Protein AF-A0A6S6TCZ1-F1 (afdb_monomer_lite)

Foldseek 3Di:
DDDDDDDDDDDDDDDDDDDDDDDDDDDDDDDDDDDDPPPPPPPPPFADDPAAKWWFPWKKKWFDDDPDIDIWIWPTKMKGWADQDRFKIWIKMWTDTPPDAIDIDIFMWGDDPNFTWTWDADPPDRDIDTDPQWGWDDDPQKIWIWHDDPGMIMITIIGGDPDPPPHDPRCVVVRVVNVVCSVPPYCCSNPNDPPPPPD

Sequence (199 aa):
MIYMKTSITFITLLLLSACTSTATMNQAHNNKHSSQLTHTSNQQSTTPNIAGTYNLVEGAYTYNNGSLALQSNIEASRLVIEKLDENNFGYYYVTKVEGLSTEGYFGGFTYKNGQFYQKVINYPTTSTTLRDNITLIKNDDFLKLTVKTINAKRIIRWKKSNDLQNLHASILPALKEERKAYIELFKEKIFPVQHLTMR

Secondary structure (DSSP, 8-state):
---------------------------------------------PPP---EEEEEEEEEEEEEETTEEEEEEEEEEEEEEEE-SSSEEEEEEEEEETTSPPEEEEEEEEEETTEEEEEEE-TTSS-EEEESSEEEEEETTEEEEEEE-SSEEEEEEEEE---SSS--GGGHHHHHHHHHHHIIIIIHHHS--------

Organism: NCBI:txid269237

Structure (mmCIF, N/CA/C/O backbone):
data_AF-A0A6S6TCZ1-F1
#
_entry.id   AF-A0A6S6TCZ1-F1
#
loop_
_atom_site.group_PDB
_atom_site.id
_atom_site.type_symbol
_atom_site.label_atom_id
_atom_site.label_alt_id
_atom_site.label_comp_id
_atom_site.label_asym_id
_atom_site.label_entity_id
_atom_site.label_seq_id
_atom_site.pdbx_PDB_ins_code
_atom_site.Cartn_x
_atom_site.Cartn_y
_atom_site.Cartn_z
_atom_site.occupancy
_atom_site.B_iso_or_equiv
_atom_site.auth_seq_id
_atom_site.auth_comp_id
_atom_site.auth_asym_id
_atom_site.auth_atom_id
_atom_site.pdbx_PDB_model_num
ATOM 1 N N . MET A 1 1 ? 12.537 38.676 -8.794 1.00 43.38 1 MET A N 1
ATOM 2 C CA . MET A 1 1 ? 11.237 38.708 -8.094 1.00 43.38 1 MET A CA 1
ATOM 3 C C . MET A 1 1 ? 10.171 39.036 -9.127 1.00 43.38 1 MET A C 1
ATOM 5 O O . MET A 1 1 ? 10.081 40.182 -9.536 1.00 43.38 1 MET A O 1
ATOM 9 N N . ILE A 1 2 ? 9.462 38.027 -9.637 1.00 34.88 2 ILE A N 1
ATOM 10 C CA . ILE A 1 2 ? 8.374 38.210 -10.606 1.00 34.88 2 ILE A CA 1
ATOM 11 C C . ILE A 1 2 ? 7.203 37.362 -10.118 1.00 34.88 2 ILE A C 1
ATOM 13 O O . ILE A 1 2 ? 7.278 36.138 -10.057 1.00 34.88 2 ILE A O 1
ATOM 17 N N . TYR A 1 3 ? 6.160 38.066 -9.698 1.00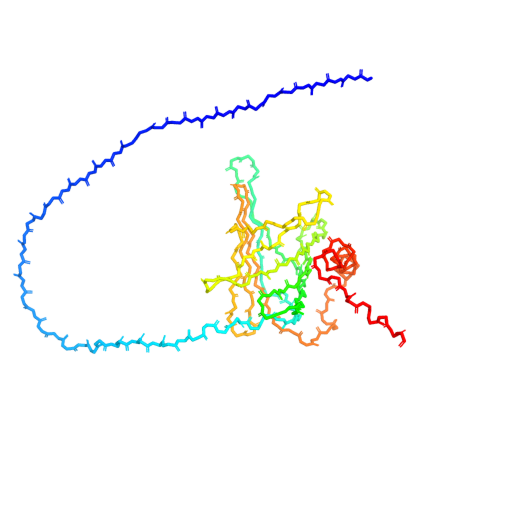 33.41 3 TYR A N 1
ATOM 18 C CA . TYR A 1 3 ? 4.820 37.556 -9.453 1.00 33.41 3 TYR A CA 1
ATOM 19 C C . TYR A 1 3 ? 4.186 37.221 -10.809 1.00 33.41 3 TYR A C 1
ATOM 21 O O . TYR A 1 3 ? 4.145 38.092 -11.674 1.00 33.41 3 TYR A O 1
ATOM 29 N N . MET A 1 4 ? 3.611 36.029 -10.979 1.00 30.88 4 MET A N 1
ATOM 30 C CA . MET A 1 4 ? 2.548 35.833 -11.970 1.00 30.88 4 MET A CA 1
ATOM 31 C C . MET A 1 4 ? 1.354 35.137 -11.324 1.00 30.88 4 MET A C 1
ATOM 33 O O . MET A 1 4 ? 1.415 33.994 -10.879 1.00 30.88 4 MET A O 1
ATOM 37 N N . LYS A 1 5 ? 0.281 35.923 -11.240 1.00 33.41 5 LYS A N 1
ATOM 38 C CA . LYS A 1 5 ? -1.088 35.553 -10.898 1.00 33.41 5 LYS A CA 1
ATOM 39 C C . LYS A 1 5 ? -1.768 34.896 -12.107 1.00 33.41 5 LYS A C 1
ATOM 41 O O . LYS A 1 5 ? -1.506 35.295 -13.238 1.00 33.41 5 LYS A O 1
ATOM 46 N N . THR A 1 6 ? -2.762 34.056 -11.791 1.00 39.34 6 THR A N 1
ATOM 47 C CA . THR A 1 6 ? -3.974 33.713 -12.579 1.00 39.34 6 THR A CA 1
ATOM 48 C C . THR A 1 6 ? -3.760 32.897 -13.867 1.00 39.34 6 THR A C 1
ATOM 50 O O . THR A 1 6 ? -2.896 33.187 -14.674 1.00 39.34 6 THR A O 1
ATOM 53 N N . SER A 1 7 ? -4.534 31.840 -14.134 1.00 35.47 7 SER A N 1
ATOM 54 C CA . SER A 1 7 ? -5.995 31.912 -14.252 1.00 35.47 7 SER A CA 1
ATOM 55 C C . SER A 1 7 ? -6.702 30.590 -13.938 1.00 35.47 7 SER A C 1
ATOM 57 O O . SER A 1 7 ? -6.316 29.522 -14.406 1.00 35.47 7 SER A O 1
ATOM 59 N N . ILE A 1 8 ? -7.782 30.703 -13.166 1.00 43.47 8 ILE A N 1
ATOM 60 C CA . ILE A 1 8 ? -8.825 29.689 -13.001 1.00 43.47 8 ILE A CA 1
ATOM 61 C C . ILE A 1 8 ? -9.693 29.750 -14.257 1.00 43.47 8 ILE A C 1
ATOM 63 O O . ILE A 1 8 ? -10.201 30.822 -14.580 1.00 43.47 8 ILE A O 1
ATOM 67 N N . THR A 1 9 ? -9.899 28.620 -14.931 1.00 38.44 9 THR A N 1
ATOM 68 C CA . THR A 1 9 ? -10.937 28.515 -15.965 1.00 38.44 9 THR A CA 1
ATOM 69 C C . THR A 1 9 ? -11.975 27.502 -15.504 1.00 38.44 9 THR A C 1
ATOM 71 O O . THR A 1 9 ? -11.712 26.303 -15.448 1.00 38.44 9 THR A O 1
ATOM 74 N N . PHE A 1 10 ? -13.142 28.018 -15.121 1.00 34.16 10 PHE A N 1
ATOM 75 C CA . PHE A 1 10 ? -14.382 27.264 -14.978 1.00 34.16 10 PHE A CA 1
ATOM 76 C C . PHE A 1 10 ? -14.921 26.959 -16.378 1.00 34.16 10 PHE A C 1
ATOM 78 O O . PHE A 1 10 ? -15.067 27.875 -17.184 1.00 34.16 10 PHE A O 1
ATOM 85 N N . ILE A 1 11 ? -15.264 25.700 -16.652 1.00 42.75 11 ILE A N 1
ATOM 86 C CA . ILE A 1 11 ? -16.165 25.356 -17.755 1.00 42.75 11 ILE A CA 1
ATOM 87 C C . ILE A 1 11 ? -17.379 24.676 -17.141 1.00 42.75 11 ILE A C 1
ATOM 89 O O . ILE A 1 11 ? -17.320 23.541 -16.669 1.00 42.75 11 ILE A O 1
ATOM 93 N N . THR A 1 12 ? -18.477 25.416 -17.138 1.00 35.75 12 THR A N 1
ATOM 94 C CA . THR A 1 12 ? -19.820 24.925 -16.868 1.00 35.75 12 THR A CA 1
ATOM 95 C C . THR A 1 12 ? -20.555 24.810 -18.203 1.00 35.75 12 THR A C 1
ATOM 97 O O . THR A 1 12 ? -20.522 25.750 -18.993 1.00 35.75 12 THR A O 1
ATOM 100 N N . LEU A 1 13 ? -21.302 23.709 -18.361 1.00 33.09 13 LEU A N 1
ATOM 101 C CA . LEU A 1 13 ? -22.737 23.674 -18.703 1.00 33.09 13 LEU A CA 1
ATOM 102 C C . LEU A 1 13 ? -23.185 22.866 -19.956 1.00 33.09 13 LEU A C 1
ATOM 104 O O . LEU A 1 13 ? -22.839 23.216 -21.076 1.00 33.09 13 LEU A O 1
ATOM 108 N N . LEU A 1 14 ? -24.107 21.912 -19.680 1.00 31.78 14 LEU A N 1
ATOM 109 C CA . LEU A 1 14 ? -25.329 21.490 -20.423 1.00 31.78 14 LEU A CA 1
ATOM 110 C C . LEU A 1 14 ? -25.155 20.737 -21.783 1.00 31.78 14 LEU A C 1
ATOM 112 O O . LEU A 1 14 ? -24.270 21.066 -22.550 1.00 31.78 14 LEU A O 1
ATOM 116 N N . LEU A 1 15 ? -25.913 19.700 -22.197 1.00 34.41 15 LEU A N 1
ATOM 117 C CA . LEU A 1 15 ? -27.341 19.349 -22.060 1.00 34.41 15 LEU A CA 1
ATOM 118 C C . LEU A 1 15 ? -27.637 17.864 -22.410 1.00 34.41 15 LEU A C 1
ATOM 120 O O . LEU A 1 15 ? -27.043 17.304 -23.323 1.00 34.41 15 LEU A O 1
ATOM 124 N N . LEU A 1 16 ? -28.627 17.307 -21.697 1.00 35.84 16 LEU A N 1
ATOM 125 C CA . LEU A 1 16 ? -29.719 16.387 -22.086 1.00 35.84 16 LEU A CA 1
ATOM 126 C C . LEU A 1 16 ? -29.616 15.497 -23.350 1.00 35.84 16 LEU A C 1
ATOM 128 O O . LEU A 1 16 ? -29.588 15.967 -24.483 1.00 35.84 16 LEU A O 1
ATOM 132 N N . SER A 1 17 ? -29.853 14.195 -23.150 1.00 43.53 17 SER A N 1
ATOM 133 C CA . SER A 1 17 ? -30.648 13.371 -24.076 1.00 43.53 17 SER A CA 1
ATOM 134 C C . SER A 1 17 ? -31.414 12.307 -23.289 1.00 43.53 17 SER A C 1
ATOM 136 O O . SER A 1 17 ? -30.837 11.338 -22.800 1.00 43.53 17 SER A O 1
ATOM 138 N N . ALA A 1 18 ? -32.719 12.516 -23.139 1.00 33.31 18 ALA A N 1
ATOM 139 C CA . ALA A 1 18 ? -33.658 11.480 -22.742 1.00 33.31 18 ALA A CA 1
ATOM 140 C C . ALA A 1 18 ? -34.042 10.672 -23.989 1.00 33.31 18 ALA A C 1
ATOM 142 O O . ALA A 1 18 ? -34.452 11.259 -24.986 1.00 33.31 18 ALA A O 1
ATOM 143 N N . CYS A 1 19 ? -33.966 9.345 -23.910 1.00 33.59 19 CYS A N 1
ATOM 144 C CA . CYS A 1 19 ? -34.700 8.454 -24.803 1.00 33.59 19 CYS A CA 1
ATOM 145 C C . CYS A 1 19 ? -35.562 7.540 -23.939 1.00 33.59 19 CYS A C 1
ATOM 147 O O . CYS A 1 19 ? -35.082 6.591 -23.321 1.00 33.59 19 CYS A O 1
ATOM 149 N N . THR A 1 20 ? -36.848 7.863 -23.883 1.00 36.94 20 THR A N 1
ATOM 150 C CA . THR A 1 20 ? -37.906 6.922 -23.542 1.00 36.94 20 THR A CA 1
ATOM 151 C C . THR A 1 20 ? -38.264 6.117 -24.787 1.00 36.94 20 THR A C 1
ATOM 153 O O . THR A 1 20 ? -38.376 6.651 -25.889 1.00 36.94 20 THR A O 1
ATOM 156 N N . SER A 1 21 ? -38.488 4.819 -24.622 1.00 39.50 21 SER A N 1
ATOM 157 C CA . SER A 1 21 ? -39.314 4.035 -25.539 1.00 39.50 21 SER A CA 1
ATOM 158 C C . SER A 1 21 ? -40.032 2.966 -24.730 1.00 39.50 21 SER A C 1
ATOM 160 O O . SER A 1 21 ? -39.415 2.135 -24.066 1.00 39.50 21 SER A O 1
ATOM 162 N N . THR A 1 22 ? -41.354 3.080 -24.726 1.00 33.62 22 THR A N 1
ATOM 163 C CA . THR A 1 22 ? -42.318 2.203 -24.071 1.00 33.62 22 THR A CA 1
ATOM 164 C C . THR A 1 22 ? -42.542 0.913 -24.861 1.00 33.62 22 THR A C 1
ATOM 166 O O . THR A 1 22 ? -42.374 0.852 -26.074 1.00 33.62 22 THR A O 1
ATOM 169 N N . ALA A 1 23 ? -42.930 -0.104 -24.095 1.00 33.56 23 ALA A N 1
ATOM 170 C CA . ALA A 1 23 ? -43.155 -1.513 -24.397 1.00 33.56 23 ALA A CA 1
ATOM 171 C C . ALA A 1 23 ? -44.026 -1.868 -25.618 1.00 33.56 23 ALA A C 1
ATOM 173 O O . ALA A 1 23 ? -44.966 -1.156 -25.956 1.00 33.56 23 ALA A O 1
ATOM 174 N N . THR A 1 24 ? -43.868 -3.106 -26.110 1.00 31.00 24 THR A N 1
ATOM 175 C CA . THR A 1 24 ? -45.013 -4.018 -26.308 1.00 31.00 24 THR A CA 1
ATOM 176 C C . THR A 1 24 ? -44.604 -5.479 -26.051 1.00 31.00 24 THR A C 1
ATOM 178 O O . THR A 1 24 ? -43.477 -5.884 -26.319 1.00 31.00 24 THR A O 1
ATOM 181 N N . MET A 1 25 ? -45.537 -6.218 -25.444 1.00 31.16 25 MET A N 1
ATOM 182 C CA . MET A 1 25 ? -45.457 -7.562 -24.865 1.00 31.16 25 MET A CA 1
ATOM 183 C C . MET A 1 25 ? -45.282 -8.696 -25.887 1.00 31.16 25 MET A C 1
ATOM 185 O O . MET A 1 25 ? -45.824 -8.632 -26.983 1.00 31.16 25 MET A O 1
ATOM 189 N N . ASN A 1 26 ? -44.691 -9.807 -25.435 1.00 33.44 26 ASN A N 1
ATOM 190 C CA . ASN A 1 26 ? -45.246 -11.140 -25.680 1.00 33.44 26 ASN A CA 1
ATOM 191 C C . ASN A 1 26 ? -44.940 -12.059 -24.487 1.00 33.44 26 ASN A C 1
ATOM 193 O O . ASN A 1 26 ? -43.787 -12.253 -24.106 1.00 33.44 26 ASN A O 1
ATOM 197 N N . GLN A 1 27 ? -46.005 -12.587 -23.882 1.00 30.80 27 GLN A N 1
ATOM 198 C CA . GLN A 1 27 ? -45.966 -13.654 -22.888 1.00 30.80 27 GLN A CA 1
ATOM 199 C C . GLN A 1 27 ? -45.747 -14.998 -23.590 1.00 30.80 27 GLN A C 1
ATOM 201 O O . GLN A 1 27 ? -46.452 -15.319 -24.542 1.00 30.80 27 GLN A O 1
ATOM 206 N N . ALA A 1 28 ? -44.856 -15.824 -23.049 1.00 31.61 28 ALA A N 1
ATOM 207 C CA . ALA A 1 28 ? -44.982 -17.273 -23.129 1.00 31.61 28 ALA A CA 1
ATOM 208 C C . ALA A 1 28 ? -44.497 -17.878 -21.808 1.00 31.61 28 ALA A C 1
ATOM 210 O O . ALA A 1 28 ? -43.369 -17.679 -21.363 1.00 31.61 28 ALA A O 1
ATOM 211 N N . HIS A 1 29 ? -45.434 -18.561 -21.170 1.00 28.91 29 HIS A N 1
ATOM 212 C CA . HIS A 1 29 ? -45.366 -19.230 -19.884 1.00 28.91 29 HIS A CA 1
ATOM 213 C C . HIS A 1 29 ? -44.406 -20.431 -19.951 1.00 28.91 29 HIS A C 1
ATOM 215 O O . HIS A 1 29 ? -44.558 -21.274 -20.831 1.00 28.91 29 HIS A O 1
ATOM 221 N N . ASN A 1 30 ? -43.473 -20.567 -19.003 1.00 30.38 30 ASN A N 1
ATOM 222 C CA . ASN A 1 30 ? -43.049 -21.893 -18.548 1.00 30.38 30 ASN A CA 1
ATOM 223 C C . ASN A 1 30 ? -42.428 -21.849 -17.148 1.00 30.38 30 ASN A C 1
ATOM 225 O O . ASN A 1 30 ? -41.379 -21.253 -16.910 1.00 30.38 30 ASN A O 1
ATOM 229 N N . ASN A 1 31 ? -43.121 -22.514 -16.226 1.00 34.28 31 ASN A N 1
ATOM 230 C CA . ASN A 1 31 ? -42.729 -22.742 -14.846 1.00 34.28 31 ASN A CA 1
ATOM 231 C C . ASN A 1 31 ? -41.431 -23.554 -14.775 1.00 34.28 31 ASN A C 1
ATOM 233 O O . ASN A 1 31 ? -41.395 -24.704 -15.210 1.00 34.28 31 ASN A O 1
ATOM 237 N N . LYS A 1 32 ? -40.415 -23.017 -14.096 1.00 30.47 32 LYS A N 1
ATOM 238 C CA . LYS A 1 32 ? -39.488 -23.837 -13.314 1.00 30.47 32 LYS A CA 1
ATOM 239 C C . LYS A 1 32 ? -39.120 -23.115 -12.027 1.00 30.47 32 LYS A C 1
ATOM 241 O O . LYS A 1 32 ? -38.453 -22.087 -12.013 1.00 30.47 32 LYS A O 1
ATOM 246 N N . HIS A 1 33 ? -39.623 -23.704 -10.954 1.00 34.75 33 HIS A N 1
ATOM 247 C CA . HIS A 1 33 ? -39.276 -23.487 -9.565 1.00 34.75 33 HIS A CA 1
ATOM 248 C C . HIS A 1 33 ? -37.748 -23.380 -9.409 1.00 34.75 33 HIS A C 1
ATOM 250 O O . HIS A 1 33 ? -37.029 -24.341 -9.669 1.00 34.75 33 HIS A O 1
ATOM 256 N N . SER A 1 34 ? -37.249 -22.220 -8.987 1.00 32.25 34 SER A N 1
ATOM 257 C CA . SER A 1 34 ? -35.916 -22.098 -8.399 1.00 32.25 34 SER A CA 1
ATOM 258 C C . SER A 1 34 ? -35.999 -21.060 -7.292 1.00 32.25 34 SER A C 1
ATOM 260 O O . SER A 1 34 ? -36.351 -19.906 -7.520 1.00 32.25 34 SER A O 1
ATOM 262 N N . SER A 1 35 ? -35.774 -21.541 -6.079 1.00 35.94 35 SER A N 1
ATOM 263 C CA . SER A 1 35 ? -35.813 -20.843 -4.800 1.00 35.94 35 SER A CA 1
ATOM 264 C C . SER A 1 35 ? -35.288 -19.405 -4.859 1.00 35.94 35 SER A C 1
ATOM 266 O O . SER A 1 35 ? -34.103 -19.177 -5.110 1.00 35.94 35 SER A O 1
ATOM 268 N N . GLN A 1 36 ? -36.162 -18.449 -4.529 1.00 32.97 36 GLN A N 1
ATOM 269 C CA . GLN A 1 36 ? -35.759 -17.163 -3.970 1.00 32.97 36 GLN A CA 1
ATOM 270 C C . GLN A 1 36 ? -34.967 -17.436 -2.688 1.00 32.97 36 GLN A C 1
ATOM 272 O O . GLN A 1 36 ? -35.536 -17.730 -1.641 1.00 32.97 36 GLN A O 1
ATOM 277 N N . LEU A 1 37 ? -33.644 -17.332 -2.768 1.00 33.78 37 LEU A N 1
ATOM 278 C CA . LEU A 1 37 ? -32.821 -17.079 -1.595 1.00 33.78 37 LEU A CA 1
ATOM 279 C C . LEU A 1 37 ? -32.945 -15.590 -1.279 1.00 33.78 37 LEU A C 1
ATOM 281 O O . LEU A 1 37 ? -32.153 -14.764 -1.730 1.00 33.78 37 LEU A O 1
ATOM 285 N N . THR A 1 38 ? -33.966 -15.234 -0.504 1.00 30.97 38 THR A N 1
ATOM 286 C CA . THR A 1 38 ? -33.944 -14.005 0.288 1.00 30.97 38 THR A CA 1
ATOM 287 C C . THR A 1 38 ? -32.837 -14.141 1.328 1.00 30.97 38 THR A C 1
ATOM 289 O O . THR A 1 38 ? -33.068 -14.575 2.452 1.00 30.97 38 THR A O 1
ATOM 292 N N . HIS A 1 39 ? -31.610 -13.771 0.959 1.00 33.00 39 HIS A N 1
ATOM 293 C CA . HIS A 1 39 ? -30.578 -13.439 1.935 1.00 33.00 39 HIS A CA 1
ATOM 294 C C . HIS A 1 39 ? -30.876 -12.046 2.500 1.00 33.00 39 HIS A C 1
ATOM 296 O O . HIS A 1 39 ? -30.202 -11.066 2.198 1.00 33.00 39 HIS A O 1
ATOM 302 N N . THR A 1 40 ? -31.882 -11.955 3.368 1.00 36.78 40 THR A N 1
ATOM 303 C CA . THR A 1 40 ? -31.899 -10.937 4.422 1.00 36.78 40 THR A CA 1
ATOM 304 C C . THR A 1 40 ? -30.830 -11.315 5.437 1.00 36.78 40 THR A C 1
ATOM 306 O O . THR A 1 40 ? -31.103 -11.882 6.491 1.00 36.78 40 THR A O 1
ATOM 309 N N . SER A 1 41 ? -29.577 -11.054 5.079 1.00 35.75 41 SER A N 1
ATOM 310 C CA . SER A 1 41 ? -28.491 -11.023 6.042 1.00 35.75 41 SER A CA 1
ATOM 311 C C . SER A 1 41 ? -28.479 -9.624 6.642 1.00 35.75 41 SER A C 1
ATOM 313 O O . SER A 1 41 ? -28.000 -8.678 6.019 1.00 35.75 41 SER A O 1
ATOM 315 N N . ASN A 1 42 ? -29.017 -9.489 7.855 1.00 40.84 42 ASN A N 1
ATOM 316 C CA . ASN A 1 42 ? -28.637 -8.413 8.768 1.00 40.84 42 ASN A CA 1
ATOM 317 C C . ASN A 1 42 ? -27.162 -8.624 9.145 1.00 40.84 42 ASN A C 1
ATOM 319 O O . ASN A 1 42 ? -26.831 -9.040 10.252 1.00 40.84 42 ASN A O 1
ATOM 323 N N . GLN A 1 43 ? -26.258 -8.403 8.193 1.00 38.94 43 GLN A N 1
ATOM 324 C CA . GLN A 1 43 ? -24.839 -8.340 8.472 1.00 38.94 43 GLN A CA 1
ATOM 325 C C . GLN A 1 43 ? -24.548 -6.919 8.916 1.00 38.94 43 GLN A C 1
ATOM 327 O O . GLN A 1 43 ? -24.416 -5.998 8.113 1.00 38.94 43 GLN A O 1
ATOM 332 N N . GLN A 1 44 ? -24.439 -6.757 10.229 1.00 42.88 44 GLN A N 1
ATOM 333 C CA . GLN A 1 44 ? -23.611 -5.717 10.809 1.00 42.88 44 GLN A CA 1
ATOM 334 C C . GLN A 1 44 ? -22.233 -5.864 10.151 1.00 42.88 44 GLN A C 1
ATOM 336 O O . GLN A 1 44 ? -21.484 -6.785 10.471 1.00 42.88 44 GLN A O 1
ATOM 341 N N . SER A 1 45 ? -21.982 -5.065 9.108 1.00 54.19 45 SER A N 1
ATOM 342 C CA . SER A 1 45 ? -20.800 -5.169 8.253 1.00 54.19 45 SER A CA 1
ATOM 343 C C . SER A 1 45 ? -19.582 -4.806 9.090 1.00 54.19 45 SER A C 1
ATOM 345 O O . SER A 1 45 ? -19.185 -3.643 9.144 1.00 54.19 45 SER A O 1
ATOM 347 N N . THR A 1 46 ? -18.995 -5.796 9.752 1.00 84.31 46 THR A N 1
ATOM 348 C CA . THR A 1 46 ? -17.742 -5.626 10.474 1.00 84.31 46 THR A CA 1
ATOM 349 C C . THR A 1 46 ? -16.642 -5.305 9.471 1.00 84.31 46 THR A C 1
ATOM 351 O O . THR A 1 46 ? -16.524 -5.932 8.416 1.00 84.31 46 THR A O 1
ATOM 354 N N . THR A 1 47 ? -15.851 -4.281 9.776 1.00 92.06 47 THR A N 1
ATOM 355 C CA . THR A 1 47 ? -14.731 -3.874 8.928 1.00 92.06 47 THR A CA 1
ATOM 356 C C . THR A 1 47 ? -13.754 -5.041 8.754 1.00 92.06 47 THR A C 1
ATOM 358 O O . THR A 1 47 ? -13.237 -5.551 9.756 1.00 92.06 47 THR A O 1
ATOM 361 N N . PRO A 1 48 ? -13.456 -5.476 7.512 1.00 93.12 48 PRO A N 1
ATOM 362 C CA . PRO A 1 48 ? -12.517 -6.563 7.278 1.00 93.12 48 PRO A CA 1
ATOM 363 C C . PRO A 1 48 ? -11.141 -6.234 7.860 1.00 93.12 48 PRO A C 1
ATOM 365 O O . PRO A 1 48 ? -10.559 -5.189 7.567 1.00 93.12 48 PRO A O 1
ATOM 368 N N . ASN A 1 49 ? -10.578 -7.137 8.664 1.00 94.06 49 ASN A N 1
ATOM 369 C CA . ASN A 1 49 ? -9.230 -6.939 9.184 1.00 94.06 49 ASN A CA 1
ATOM 370 C C . ASN A 1 49 ? -8.187 -7.171 8.078 1.00 94.06 49 ASN A C 1
ATOM 372 O O . ASN A 1 49 ? -7.945 -8.309 7.669 1.00 94.06 49 ASN A O 1
ATOM 376 N N . ILE A 1 50 ? -7.562 -6.087 7.624 1.00 96.12 50 ILE A N 1
ATOM 377 C CA . ILE A 1 50 ? -6.496 -6.088 6.612 1.00 96.12 50 ILE A CA 1
ATOM 378 C C . ILE A 1 50 ? -5.103 -5.846 7.207 1.00 96.12 50 ILE A C 1
ATOM 380 O O . ILE A 1 50 ? -4.128 -5.775 6.462 1.00 96.12 50 ILE A O 1
ATOM 384 N N . ALA A 1 51 ? -4.969 -5.740 8.531 1.00 96.62 51 ALA A N 1
ATOM 385 C CA . ALA A 1 51 ? -3.671 -5.515 9.156 1.00 96.62 51 ALA A CA 1
ATOM 386 C C . ALA A 1 51 ? -2.721 -6.708 8.957 1.00 96.62 51 ALA A C 1
ATOM 388 O O . ALA A 1 51 ? -3.126 -7.881 8.974 1.00 96.62 51 ALA A O 1
ATOM 389 N N . GLY A 1 52 ? -1.441 -6.396 8.788 1.00 95.50 52 GLY A N 1
ATOM 390 C CA . GLY A 1 52 ? -0.372 -7.365 8.605 1.00 95.50 52 GLY A CA 1
ATOM 391 C C . GLY A 1 52 ? 0.632 -6.934 7.550 1.00 95.50 52 GLY A C 1
ATOM 392 O O . GLY A 1 52 ? 0.596 -5.815 7.034 1.00 95.50 52 GLY A O 1
ATOM 393 N N . THR A 1 53 ? 1.515 -7.867 7.219 1.00 94.88 53 THR A N 1
ATOM 394 C CA . THR A 1 53 ? 2.554 -7.658 6.220 1.00 94.88 53 THR A CA 1
ATOM 395 C C . THR A 1 53 ? 2.327 -8.568 5.027 1.00 94.88 53 THR A C 1
ATOM 397 O O . THR A 1 53 ? 1.926 -9.718 5.189 1.00 94.88 53 THR A O 1
ATOM 400 N N . TYR A 1 54 ? 2.570 -8.057 3.824 1.00 95.31 54 TYR A N 1
ATOM 401 C CA . TYR A 1 54 ? 2.195 -8.716 2.584 1.00 95.31 54 TYR A CA 1
ATOM 402 C C . TYR A 1 54 ? 3.335 -8.694 1.561 1.00 95.31 54 TYR A C 1
ATOM 404 O O . TYR A 1 54 ? 3.910 -7.642 1.279 1.00 95.31 54 TYR A O 1
ATOM 412 N N . ASN A 1 55 ? 3.646 -9.864 0.998 1.00 93.88 55 ASN A N 1
ATOM 413 C CA . ASN A 1 55 ? 4.640 -10.055 -0.062 1.00 93.88 55 ASN A CA 1
ATOM 414 C C . ASN A 1 55 ? 3.986 -10.067 -1.437 1.00 93.88 55 ASN A C 1
ATOM 416 O O . ASN A 1 55 ? 2.868 -10.563 -1.583 1.00 93.88 55 ASN A O 1
ATOM 420 N N . LEU A 1 56 ? 4.692 -9.532 -2.433 1.00 94.94 56 LEU A N 1
ATOM 421 C CA . LEU A 1 56 ? 4.242 -9.537 -3.819 1.00 94.94 56 LEU A CA 1
ATOM 422 C C . LEU A 1 56 ? 3.951 -10.968 -4.287 1.00 94.94 56 LEU A C 1
ATOM 424 O O . LEU A 1 56 ? 4.740 -11.878 -4.052 1.00 94.94 56 LEU A O 1
ATOM 428 N N . VAL A 1 57 ? 2.812 -11.139 -4.952 1.00 95.19 57 VAL A N 1
ATOM 429 C CA . VAL A 1 57 ? 2.483 -12.337 -5.737 1.00 95.19 57 VAL A CA 1
ATOM 430 C C . VAL A 1 57 ? 2.676 -12.017 -7.210 1.00 95.19 57 VAL A C 1
ATOM 432 O O . VAL A 1 57 ? 3.375 -12.728 -7.918 1.00 95.19 57 VAL A O 1
ATOM 435 N N . GLU A 1 58 ? 2.066 -10.921 -7.654 1.00 95.62 58 GLU A N 1
ATOM 436 C CA . GLU A 1 58 ? 2.173 -10.405 -9.014 1.00 95.62 58 GLU A CA 1
ATOM 437 C C . GLU A 1 58 ? 1.799 -8.923 -9.030 1.00 95.62 58 GLU A C 1
ATOM 439 O O . GLU A 1 58 ? 1.062 -8.431 -8.165 1.00 95.62 58 GLU A O 1
ATOM 444 N N . GLY A 1 59 ? 2.263 -8.203 -10.040 1.00 95.44 59 GLY A N 1
ATOM 445 C CA . GLY A 1 59 ? 1.834 -6.836 -10.251 1.00 95.44 59 GLY A CA 1
ATOM 446 C C . GLY A 1 59 ? 2.346 -6.264 -11.556 1.00 95.44 59 GLY A C 1
ATOM 447 O O . GLY A 1 59 ? 3.382 -6.678 -12.073 1.00 95.44 59 GLY A O 1
ATOM 448 N N . ALA A 1 60 ? 1.606 -5.293 -12.071 1.00 94.38 60 ALA A N 1
ATOM 449 C CA . ALA A 1 60 ? 1.944 -4.591 -13.292 1.00 94.38 60 ALA A CA 1
ATOM 450 C C . ALA A 1 60 ? 1.633 -3.102 -13.157 1.00 94.38 60 ALA A C 1
ATOM 452 O O . ALA A 1 60 ? 0.662 -2.691 -12.504 1.00 94.38 60 ALA A O 1
ATOM 453 N N . TYR A 1 61 ? 2.465 -2.304 -13.813 1.00 91.62 61 TYR A N 1
ATOM 454 C CA . TYR A 1 61 ? 2.283 -0.878 -13.989 1.00 91.62 61 TYR A CA 1
ATOM 455 C C . TYR A 1 61 ? 2.108 -0.584 -15.475 1.00 91.62 61 TYR A C 1
ATOM 457 O O . TYR A 1 61 ? 3.005 -0.837 -16.276 1.00 91.62 61 TYR A O 1
ATOM 465 N N . THR A 1 62 ? 0.938 -0.070 -15.833 1.00 90.50 62 THR A N 1
ATOM 466 C CA . THR A 1 62 ? 0.619 0.394 -17.180 1.00 90.50 62 THR A CA 1
ATOM 467 C C . THR A 1 62 ? 0.639 1.915 -17.189 1.00 90.50 62 THR A C 1
ATOM 469 O O . THR A 1 62 ? -0.011 2.530 -16.340 1.00 90.50 62 THR A O 1
ATOM 472 N N . TYR A 1 63 ? 1.342 2.524 -18.139 1.00 85.38 63 TYR A N 1
ATOM 473 C CA . TYR A 1 63 ? 1.416 3.975 -18.303 1.00 85.38 63 TYR A CA 1
ATOM 474 C C . TYR A 1 63 ? 1.403 4.371 -19.780 1.00 85.38 63 TYR A C 1
ATOM 476 O O . TYR A 1 63 ? 1.858 3.621 -20.643 1.00 85.38 63 TYR A O 1
ATOM 484 N N . ASN A 1 64 ? 0.882 5.561 -20.065 1.00 86.12 64 ASN A N 1
ATOM 485 C CA . ASN A 1 64 ? 0.853 6.103 -21.418 1.00 86.12 64 ASN A CA 1
ATOM 486 C C . ASN A 1 64 ? 2.146 6.872 -21.719 1.00 86.12 64 ASN A C 1
ATOM 488 O O . ASN A 1 64 ? 2.529 7.770 -20.968 1.00 86.12 64 ASN A O 1
ATOM 492 N N . ASN A 1 65 ? 2.784 6.553 -22.843 1.00 81.31 65 ASN A N 1
ATOM 493 C CA . ASN A 1 65 ? 3.855 7.338 -23.448 1.00 81.31 65 ASN A CA 1
ATOM 494 C C . ASN A 1 65 ? 3.370 7.844 -24.815 1.00 81.31 65 ASN A C 1
ATOM 496 O O . ASN A 1 65 ? 3.351 7.102 -25.800 1.00 81.31 65 ASN A O 1
ATOM 500 N N . GLY A 1 66 ? 2.882 9.086 -24.855 1.00 83.62 66 GLY A N 1
ATOM 501 C CA . GLY A 1 66 ? 2.133 9.597 -26.004 1.00 83.62 66 GLY A CA 1
ATOM 502 C C . GLY A 1 66 ? 0.848 8.792 -26.221 1.00 83.62 66 GLY A C 1
ATOM 503 O O . GLY A 1 66 ? 0.029 8.672 -25.312 1.00 83.62 66 GLY A O 1
ATOM 504 N N . SER A 1 67 ? 0.679 8.222 -27.416 1.00 80.69 67 SER A N 1
ATOM 505 C CA . SER A 1 67 ? -0.475 7.376 -27.768 1.00 80.69 67 SER A CA 1
ATOM 506 C C . SER A 1 67 ? -0.290 5.888 -27.437 1.00 80.69 67 SER A C 1
ATOM 508 O O . SER A 1 67 ? -1.213 5.106 -27.657 1.00 80.69 67 SER A O 1
ATOM 510 N N . LEU A 1 68 ? 0.881 5.474 -26.941 1.00 82.44 68 LEU A N 1
ATOM 511 C CA . LEU A 1 68 ? 1.190 4.069 -26.665 1.00 82.44 68 LEU A CA 1
ATOM 512 C C . LEU A 1 68 ? 1.013 3.754 -25.178 1.00 82.44 68 LEU A C 1
ATOM 514 O O . LEU A 1 68 ? 1.583 4.428 -24.321 1.00 82.44 68 LEU A O 1
ATOM 518 N N . ALA A 1 69 ? 0.262 2.694 -24.878 1.00 85.00 69 ALA A N 1
ATOM 519 C CA . ALA A 1 69 ? 0.185 2.125 -23.538 1.00 85.00 69 ALA A CA 1
ATOM 520 C C . ALA A 1 69 ? 1.334 1.125 -23.347 1.00 85.00 69 ALA A C 1
ATOM 522 O O . ALA A 1 69 ? 1.385 0.092 -24.014 1.00 85.00 69 ALA A O 1
ATOM 523 N N . LEU A 1 70 ? 2.251 1.434 -22.434 1.00 88.31 70 LEU A N 1
ATOM 524 C CA . LEU A 1 70 ? 3.355 0.563 -22.046 1.00 88.31 70 LEU A CA 1
ATOM 525 C C . LEU A 1 70 ? 3.013 -0.148 -20.740 1.00 88.31 70 LEU A C 1
ATOM 527 O O . LEU A 1 70 ? 2.353 0.425 -19.874 1.00 88.31 70 LEU A O 1
ATOM 531 N N . GLN A 1 71 ? 3.470 -1.390 -20.591 1.00 90.56 71 GLN A N 1
ATOM 532 C CA . GLN A 1 71 ? 3.293 -2.176 -19.375 1.00 90.56 71 GLN A CA 1
ATOM 533 C C . GLN A 1 71 ? 4.634 -2.731 -18.905 1.00 90.56 71 GLN A C 1
ATOM 535 O O . GLN A 1 71 ? 5.382 -3.309 -19.688 1.00 90.56 71 GL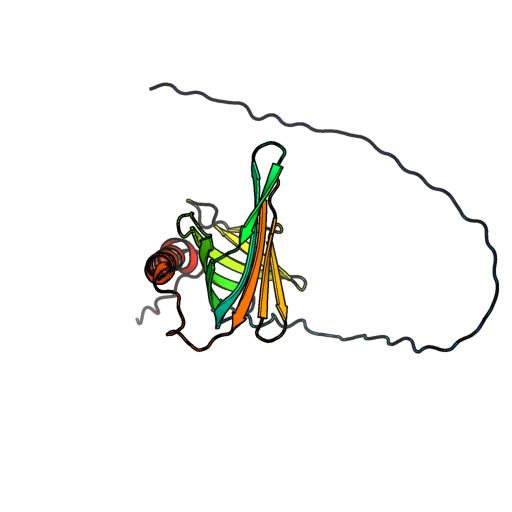N A O 1
ATOM 540 N N . SER A 1 72 ? 4.894 -2.604 -17.607 1.00 91.88 72 SER A N 1
ATOM 541 C CA . SER A 1 72 ? 6.065 -3.174 -16.947 1.00 91.88 72 SER A CA 1
ATOM 542 C C . SER A 1 72 ? 5.635 -3.999 -15.739 1.00 91.88 72 SER A C 1
ATOM 544 O O . SER A 1 72 ? 4.710 -3.620 -15.011 1.00 91.88 72 SER A O 1
ATOM 546 N N . ASN A 1 73 ? 6.300 -5.132 -15.525 1.00 94.81 73 ASN A N 1
ATOM 547 C CA . ASN A 1 73 ? 6.048 -5.984 -14.369 1.00 94.81 73 ASN A CA 1
ATOM 548 C C . ASN A 1 73 ? 6.731 -5.413 -13.124 1.00 94.81 73 ASN A C 1
ATOM 550 O O . ASN A 1 73 ? 7.793 -4.794 -13.194 1.00 94.81 73 ASN A O 1
ATOM 554 N N . ILE A 1 74 ? 6.105 -5.625 -11.972 1.00 94.38 74 ILE A N 1
ATOM 555 C CA . ILE A 1 74 ? 6.698 -5.296 -10.678 1.00 94.38 74 ILE A CA 1
ATOM 556 C C . ILE A 1 74 ? 7.555 -6.492 -10.260 1.00 94.38 74 ILE A C 1
ATOM 558 O O . ILE A 1 74 ? 7.039 -7.595 -10.115 1.00 94.38 74 ILE A O 1
ATOM 562 N N . GLU A 1 75 ? 8.851 -6.269 -10.065 1.00 94.06 75 GLU A N 1
ATOM 563 C CA . GLU A 1 75 ? 9.819 -7.298 -9.667 1.00 94.06 75 GLU A CA 1
ATOM 564 C C . GLU A 1 75 ? 9.720 -7.607 -8.173 1.00 94.06 75 GLU A C 1
ATOM 566 O O . GLU A 1 75 ? 9.794 -8.755 -7.744 1.00 94.06 75 GLU A O 1
ATOM 571 N N . ALA A 1 76 ? 9.554 -6.560 -7.363 1.00 93.94 76 ALA A N 1
ATOM 572 C CA . ALA A 1 76 ? 9.477 -6.687 -5.919 1.00 93.94 76 ALA A CA 1
ATOM 573 C C . ALA A 1 76 ? 8.544 -5.635 -5.325 1.00 93.94 76 ALA A C 1
ATOM 575 O O . ALA A 1 76 ? 8.527 -4.470 -5.722 1.00 93.94 76 ALA A O 1
ATOM 576 N N . SER A 1 77 ? 7.763 -6.044 -4.332 1.00 95.19 77 SER A N 1
ATOM 577 C CA . SER A 1 77 ? 6.940 -5.137 -3.546 1.00 95.19 77 SER A CA 1
ATOM 578 C C . SER A 1 77 ? 6.653 -5.735 -2.177 1.00 95.19 77 SER A C 1
ATOM 580 O O . SER A 1 77 ? 6.480 -6.947 -2.028 1.00 95.19 77 SER A O 1
ATOM 582 N N . ARG A 1 78 ? 6.575 -4.862 -1.177 1.00 94.94 78 ARG A N 1
ATOM 583 C CA . ARG A 1 78 ? 6.195 -5.206 0.191 1.00 94.94 78 ARG A CA 1
ATOM 584 C C . ARG A 1 78 ? 5.225 -4.156 0.691 1.00 94.94 78 ARG A C 1
ATOM 586 O O . ARG A 1 78 ? 5.525 -2.970 0.593 1.00 94.94 78 ARG A O 1
ATOM 593 N N . LEU A 1 79 ? 4.099 -4.609 1.227 1.00 96.38 79 LEU A N 1
ATOM 594 C CA . LEU A 1 79 ? 3.068 -3.774 1.832 1.00 96.38 79 LEU A CA 1
ATOM 595 C C . LEU A 1 79 ? 2.963 -4.103 3.318 1.00 96.38 79 LEU A C 1
ATOM 597 O O . LEU A 1 79 ? 2.897 -5.272 3.698 1.00 96.38 79 LEU A O 1
ATOM 601 N N . VAL A 1 80 ? 2.925 -3.069 4.149 1.00 96.25 80 VAL A N 1
ATOM 602 C CA . VAL A 1 80 ? 2.647 -3.170 5.580 1.00 96.25 80 VAL A CA 1
ATOM 603 C C . VAL A 1 80 ? 1.387 -2.368 5.870 1.00 96.25 80 VAL A C 1
ATOM 605 O O . VAL A 1 80 ? 1.275 -1.219 5.443 1.00 96.25 80 VAL A O 1
ATOM 608 N N . ILE A 1 81 ? 0.448 -2.977 6.594 1.00 97.31 81 ILE A N 1
ATOM 609 C CA . ILE A 1 81 ? -0.784 -2.333 7.045 1.00 97.31 81 ILE A CA 1
ATOM 610 C C . ILE A 1 81 ? -0.903 -2.462 8.563 1.00 97.31 81 ILE A C 1
ATOM 612 O O . ILE A 1 81 ? -0.888 -3.565 9.111 1.00 97.31 81 ILE A O 1
ATOM 616 N N . GLU A 1 82 ? -1.086 -1.330 9.233 1.00 96.06 82 GLU A N 1
ATOM 617 C CA . GLU A 1 82 ? -1.324 -1.221 10.670 1.00 96.06 82 GLU A CA 1
ATOM 618 C C . GLU A 1 82 ? -2.796 -0.884 10.925 1.00 96.06 82 GLU A C 1
ATOM 620 O O . GLU A 1 82 ? -3.359 -0.012 10.264 1.00 96.06 82 GLU A O 1
ATOM 625 N N . LYS A 1 83 ? -3.433 -1.541 11.900 1.00 95.12 83 LYS A N 1
ATOM 626 C CA . LYS A 1 83 ? -4.757 -1.118 12.376 1.00 95.12 83 LYS A CA 1
ATOM 627 C C . LYS A 1 83 ? -4.586 0.108 13.276 1.00 95.12 83 LYS A C 1
ATOM 629 O O . LYS A 1 83 ? -3.772 0.064 14.194 1.00 95.12 83 LYS A O 1
ATOM 634 N N . LEU A 1 84 ? -5.329 1.179 13.002 1.00 93.19 84 LEU A N 1
ATOM 635 C CA . LEU A 1 84 ? -5.285 2.423 13.783 1.00 93.19 84 LEU A CA 1
ATOM 636 C C . LEU A 1 84 ? -6.495 2.529 14.712 1.00 93.19 84 LEU A C 1
ATOM 638 O O . LEU A 1 84 ? -6.341 2.841 15.886 1.00 93.19 84 LEU A O 1
ATOM 642 N N . ASP A 1 85 ? -7.681 2.201 14.201 1.00 92.12 85 ASP A N 1
ATOM 643 C CA . ASP A 1 85 ? -8.910 2.039 14.979 1.00 92.12 85 ASP A CA 1
ATOM 644 C C . ASP A 1 85 ? -9.830 0.994 14.312 1.00 92.12 85 ASP A C 1
ATOM 646 O O . ASP A 1 85 ? -9.368 0.163 13.526 1.00 92.12 85 ASP A O 1
ATOM 650 N N . GLU A 1 86 ? -11.121 0.969 14.650 1.00 92.50 86 GLU A N 1
ATOM 651 C CA . GLU A 1 86 ? -12.093 0.022 14.090 1.00 92.50 86 GLU A CA 1
ATOM 652 C C . GLU A 1 86 ? -12.210 0.091 12.558 1.00 92.50 86 GLU A C 1
ATOM 654 O O . GLU A 1 86 ? -12.319 -0.952 11.910 1.00 92.50 86 GLU A O 1
ATOM 659 N N . ASN A 1 87 ? -12.139 1.296 11.986 1.00 94.06 87 ASN A N 1
ATOM 660 C CA . ASN A 1 87 ? -12.426 1.563 10.575 1.00 94.06 87 ASN A CA 1
ATOM 661 C C . ASN A 1 87 ? -11.230 2.129 9.802 1.00 94.06 87 ASN A C 1
ATOM 663 O O . ASN A 1 87 ? -11.293 2.225 8.575 1.00 94.06 87 ASN A O 1
ATOM 667 N N . ASN A 1 88 ? -10.154 2.511 10.488 1.00 93.94 88 ASN A N 1
ATOM 668 C CA . ASN A 1 88 ? -8.984 3.141 9.898 1.00 93.94 88 ASN A CA 1
ATOM 669 C C . ASN A 1 88 ? -7.740 2.257 10.013 1.00 93.94 88 ASN A C 1
ATOM 671 O O . ASN A 1 88 ? -7.429 1.682 11.059 1.00 93.94 88 ASN A O 1
ATOM 675 N N . PHE A 1 89 ? -6.985 2.223 8.921 1.00 95.75 89 PHE A N 1
ATOM 676 C CA . PHE A 1 89 ? -5.723 1.512 8.798 1.00 95.75 89 PHE A CA 1
ATOM 677 C C . PHE A 1 89 ? -4.664 2.454 8.236 1.00 95.75 89 PHE A C 1
ATOM 679 O O . PHE A 1 89 ? -4.955 3.244 7.344 1.00 95.75 89 PHE A O 1
ATOM 686 N N . GLY A 1 90 ? -3.441 2.368 8.736 1.00 95.81 90 GLY A N 1
ATOM 687 C CA . GLY A 1 90 ? -2.277 3.025 8.154 1.00 95.81 90 GLY A CA 1
ATOM 688 C C . GLY A 1 90 ? -1.553 2.053 7.242 1.00 95.81 90 GLY A C 1
ATOM 689 O O 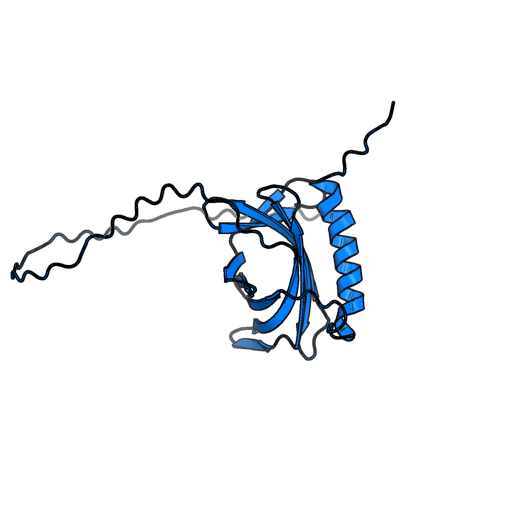. GLY A 1 90 ? -1.568 0.849 7.494 1.00 95.81 90 GLY A O 1
ATOM 690 N N . TYR A 1 91 ? -0.924 2.546 6.184 1.00 96.06 91 TYR A N 1
ATOM 691 C CA . TYR A 1 91 ? -0.111 1.703 5.325 1.00 96.06 91 TYR A CA 1
ATOM 692 C C . TYR A 1 91 ? 1.158 2.411 4.871 1.00 96.06 91 TYR A C 1
ATOM 694 O O . TYR A 1 91 ? 1.205 3.635 4.731 1.00 96.06 91 TYR A O 1
ATOM 702 N N . TYR A 1 92 ? 2.151 1.592 4.549 1.00 96.44 92 TYR A N 1
ATOM 703 C CA . TYR A 1 92 ? 3.275 1.967 3.708 1.00 96.44 92 TYR A CA 1
ATOM 704 C C . TYR A 1 92 ? 3.677 0.776 2.838 1.00 96.44 92 TYR A C 1
ATOM 706 O O . TYR A 1 92 ? 3.552 -0.385 3.242 1.00 96.44 92 TYR A O 1
ATOM 714 N N . TYR A 1 93 ? 4.109 1.047 1.614 1.00 95.75 93 TYR A N 1
ATOM 715 C CA . TYR A 1 93 ? 4.593 0.029 0.697 1.00 95.75 93 TYR A CA 1
ATOM 716 C C . TYR A 1 93 ? 5.615 0.595 -0.275 1.00 95.75 93 TYR A C 1
ATOM 718 O O . TYR A 1 93 ? 5.672 1.795 -0.524 1.00 95.75 93 TYR A O 1
ATOM 726 N N . VAL A 1 94 ? 6.394 -0.306 -0.858 1.00 96.12 94 VAL A N 1
ATOM 727 C CA . VAL A 1 94 ? 7.347 0.015 -1.920 1.00 96.12 94 VAL A CA 1
ATOM 728 C C . VAL A 1 94 ? 7.116 -0.872 -3.128 1.00 96.12 94 VAL A C 1
ATOM 730 O O . VAL A 1 94 ? 6.632 -2.001 -2.994 1.00 96.12 94 VAL A O 1
ATOM 733 N N . THR A 1 95 ? 7.467 -0.379 -4.307 1.00 94.56 95 THR A N 1
ATOM 734 C CA . THR A 1 95 ? 7.421 -1.124 -5.568 1.00 94.56 95 THR A CA 1
ATOM 735 C C . THR A 1 95 ? 8.700 -0.908 -6.352 1.00 94.56 95 THR A C 1
ATOM 737 O O . THR A 1 95 ? 9.109 0.227 -6.578 1.00 94.56 95 THR A O 1
ATOM 740 N N . LYS A 1 96 ? 9.298 -2.002 -6.810 1.00 93.88 96 LYS A N 1
ATOM 741 C CA . LYS A 1 96 ? 10.421 -2.020 -7.738 1.00 93.88 96 LYS A CA 1
ATOM 742 C C . LYS A 1 96 ? 9.936 -2.566 -9.074 1.00 93.88 96 LYS A C 1
ATOM 744 O O . LYS A 1 96 ? 9.387 -3.664 -9.132 1.00 93.88 96 LYS A O 1
ATOM 749 N N . VAL A 1 97 ? 10.130 -1.778 -10.120 1.00 91.44 97 VAL A N 1
ATOM 750 C CA . VAL A 1 97 ? 9.917 -2.168 -11.515 1.00 91.44 97 VAL A CA 1
ATOM 751 C C . VAL A 1 97 ? 11.289 -2.310 -12.169 1.00 91.44 97 VAL A C 1
ATOM 753 O O . VAL A 1 97 ? 12.212 -1.559 -11.833 1.00 91.44 97 VAL A O 1
ATOM 756 N N . GLU A 1 98 ? 11.414 -3.267 -13.084 1.00 85.00 98 GLU A N 1
ATOM 757 C CA . GLU A 1 98 ? 12.647 -3.507 -13.833 1.00 85.00 98 GLU A CA 1
ATOM 758 C C . GLU A 1 98 ? 13.136 -2.222 -14.511 1.00 85.00 98 GLU A C 1
ATOM 760 O O . GLU A 1 98 ? 12.360 -1.481 -15.115 1.00 85.00 98 GLU A O 1
ATOM 765 N N . GLY A 1 99 ? 14.425 -1.919 -14.355 1.00 82.88 99 GLY A N 1
ATOM 766 C CA . GLY A 1 99 ? 15.047 -0.727 -14.942 1.00 82.88 99 GLY A CA 1
ATOM 767 C C . GLY A 1 99 ? 14.653 0.621 -14.318 1.00 82.88 99 GLY A C 1
ATOM 768 O O . GLY A 1 99 ? 15.218 1.639 -14.709 1.00 82.88 99 GLY A O 1
ATOM 769 N N . LEU A 1 100 ? 13.746 0.662 -13.333 1.00 85.31 100 LEU A N 1
ATOM 770 C CA . LEU A 1 100 ? 13.308 1.899 -12.667 1.00 85.31 100 LEU A CA 1
ATOM 771 C C . LEU A 1 100 ? 13.779 1.976 -11.211 1.00 85.31 100 LEU A C 1
ATOM 773 O O . LEU A 1 100 ? 14.118 0.968 -10.592 1.00 85.31 100 LEU A O 1
ATOM 777 N N . SER A 1 101 ? 13.797 3.173 -10.625 1.00 88.50 101 SER A N 1
ATOM 778 C CA . SER A 1 101 ? 14.031 3.344 -9.185 1.00 88.50 101 SER A CA 1
ATOM 779 C C . SER A 1 101 ? 12.913 2.703 -8.357 1.00 88.50 101 SER A C 1
ATOM 781 O O . SER A 1 101 ? 11.764 2.653 -8.792 1.00 88.50 101 SER A O 1
ATOM 783 N N . THR A 1 102 ? 13.231 2.243 -7.145 1.00 93.50 102 THR A N 1
ATOM 784 C CA . THR A 1 102 ? 12.202 1.808 -6.191 1.00 93.50 102 THR A CA 1
ATOM 785 C C . THR A 1 102 ? 11.347 3.006 -5.788 1.00 93.50 102 THR A C 1
ATOM 787 O O . THR A 1 102 ? 11.874 4.022 -5.346 1.00 93.50 102 THR A O 1
ATOM 790 N N . GLU A 1 103 ? 10.033 2.878 -5.927 1.00 92.75 103 GLU A N 1
ATOM 791 C CA . GLU A 1 103 ? 9.070 3.902 -5.530 1.00 92.75 103 GLU A CA 1
ATOM 792 C C . GLU A 1 103 ? 8.434 3.544 -4.190 1.00 92.75 103 GLU A C 1
ATOM 794 O O . GLU A 1 103 ? 8.113 2.378 -3.937 1.00 92.75 103 GLU A O 1
ATOM 799 N N . GLY A 1 104 ? 8.230 4.559 -3.358 1.00 94.19 104 GLY A N 1
ATOM 800 C CA . GLY A 1 104 ? 7.646 4.446 -2.035 1.00 94.19 104 GLY A CA 1
ATOM 801 C C . GLY A 1 104 ? 6.297 5.149 -1.915 1.00 94.19 104 GLY A C 1
ATOM 802 O O . GLY A 1 104 ? 6.018 6.128 -2.610 1.00 94.19 104 GLY A O 1
ATOM 803 N N . TYR A 1 105 ? 5.428 4.593 -1.074 1.00 93.06 105 TYR A N 1
ATOM 804 C CA . TYR A 1 105 ? 4.066 5.063 -0.874 1.00 93.06 105 TYR A CA 1
ATOM 805 C C . TYR A 1 105 ? 3.631 4.864 0.572 1.00 93.06 105 TYR A C 1
ATOM 807 O O . TYR A 1 105 ? 3.775 3.775 1.123 1.00 93.06 105 TYR A O 1
ATOM 815 N N . PHE A 1 106 ? 2.940 5.851 1.137 1.00 93.62 106 PHE A N 1
ATOM 816 C CA . PHE A 1 106 ? 2.275 5.732 2.433 1.00 93.62 106 PHE A CA 1
ATOM 817 C C . PHE A 1 106 ? 0.916 6.436 2.457 1.00 93.62 106 PHE A C 1
ATOM 819 O O . PHE A 1 106 ? 0.554 7.169 1.532 1.00 93.62 106 PHE A O 1
ATOM 826 N N . GLY A 1 107 ? 0.130 6.177 3.502 1.00 92.56 107 GLY A N 1
ATOM 827 C CA . GLY A 1 107 ? -1.162 6.821 3.726 1.00 92.56 107 GLY A CA 1
ATOM 828 C C . GLY A 1 107 ? -2.044 6.025 4.677 1.00 92.56 107 GLY A C 1
ATOM 829 O O . GLY A 1 107 ? -1.551 5.271 5.516 1.00 92.56 107 GLY A O 1
ATOM 830 N N . GLY A 1 108 ? -3.361 6.174 4.528 1.00 94.00 108 GLY A N 1
ATOM 831 C CA . GLY A 1 108 ? -4.321 5.353 5.253 1.00 94.00 108 GLY A CA 1
ATOM 832 C C . GLY A 1 108 ? -5.430 4.800 4.373 1.00 94.00 108 GLY A C 1
ATOM 833 O O . GLY A 1 108 ? -5.687 5.292 3.276 1.00 94.00 108 GLY A O 1
ATOM 834 N N . PHE A 1 109 ? -6.106 3.780 4.882 1.00 94.94 109 PHE A N 1
ATOM 835 C CA . PHE A 1 109 ? -7.376 3.292 4.371 1.00 94.94 109 PHE A CA 1
ATOM 836 C C . PHE A 1 109 ? -8.467 3.539 5.407 1.00 94.94 109 PHE A C 1
ATOM 838 O O . PHE A 1 109 ? -8.257 3.310 6.597 1.00 94.94 109 PHE A O 1
ATOM 845 N N . THR A 1 110 ? -9.640 3.957 4.945 1.00 94.06 110 THR A N 1
ATOM 846 C CA . THR A 1 110 ? -10.853 4.029 5.763 1.00 94.06 110 THR A CA 1
ATOM 847 C C . THR A 1 110 ? -11.903 3.113 5.156 1.00 94.06 110 THR A C 1
ATOM 849 O O . THR A 1 110 ? -12.206 3.227 3.967 1.00 94.06 110 THR A O 1
ATOM 852 N N . TYR A 1 111 ? -12.459 2.210 5.959 1.00 93.38 111 TYR A N 1
ATOM 853 C CA . TYR A 1 111 ? -13.577 1.371 5.547 1.00 93.38 111 TYR A CA 1
ATOM 854 C C . TYR A 1 111 ? -14.897 2.111 5.757 1.00 93.38 111 TYR A C 1
ATOM 856 O O . TYR A 1 111 ? -15.190 2.595 6.850 1.00 93.38 111 TYR A O 1
ATOM 864 N N . LYS A 1 112 ? -15.686 2.232 4.692 1.00 91.69 112 LYS A N 1
ATOM 865 C CA . LYS A 1 112 ? -16.995 2.884 4.711 1.00 91.69 112 LYS A CA 1
ATOM 866 C C . LYS A 1 112 ? -17.865 2.272 3.618 1.00 91.69 112 LYS A C 1
ATOM 868 O O . LYS A 1 112 ? -17.379 2.000 2.527 1.00 91.69 112 LYS A O 1
ATOM 873 N N . ASN A 1 113 ? -19.154 2.069 3.890 1.00 90.31 113 ASN A N 1
ATOM 874 C CA . ASN A 1 113 ? -20.127 1.581 2.902 1.00 90.31 113 ASN A CA 1
ATOM 875 C C . ASN A 1 113 ? -19.686 0.292 2.174 1.00 90.31 113 ASN A C 1
ATOM 877 O O . ASN A 1 113 ? -19.844 0.180 0.962 1.00 90.31 113 ASN A O 1
ATOM 881 N N . GLY A 1 114 ? -19.093 -0.663 2.896 1.00 90.06 114 GLY A N 1
ATOM 882 C CA . GLY A 1 114 ? -18.694 -1.948 2.314 1.00 90.06 114 GLY A CA 1
ATOM 883 C C . GLY A 1 114 ? -17.363 -1.946 1.552 1.00 90.06 114 GLY A C 1
ATOM 884 O O . GLY A 1 114 ? -17.008 -2.967 0.968 1.00 90.06 114 GLY A O 1
ATOM 885 N N . GLN A 1 115 ? -16.620 -0.833 1.527 1.00 92.00 115 GLN A N 1
ATOM 886 C CA . GLN A 1 115 ? -15.370 -0.734 0.769 1.00 92.00 115 GLN A CA 1
ATOM 887 C C . GLN A 1 115 ? -14.300 0.125 1.449 1.00 92.00 115 GLN A C 1
ATOM 889 O O . GLN A 1 115 ? -14.581 0.966 2.304 1.00 92.00 115 GLN A O 1
ATOM 894 N N . PHE A 1 116 ? -13.047 -0.091 1.048 1.00 93.38 116 PHE A N 1
ATOM 895 C CA . PHE A 1 116 ? -11.905 0.703 1.492 1.00 93.38 116 PHE A CA 1
ATOM 896 C C . PHE A 1 116 ? -11.678 1.900 0.571 1.00 93.38 116 PHE A C 1
ATOM 898 O O . PHE A 1 116 ? -11.535 1.739 -0.639 1.00 93.38 116 PHE A O 1
ATOM 905 N N . TYR A 1 117 ? -11.551 3.080 1.170 1.00 93.00 117 TYR A N 1
ATOM 906 C CA . TYR A 1 117 ? -11.143 4.313 0.506 1.00 93.00 117 TYR A CA 1
ATOM 907 C C . TYR A 1 117 ? -9.735 4.698 0.934 1.00 93.00 117 TYR A C 1
ATOM 909 O O . TYR A 1 117 ? -9.385 4.556 2.107 1.00 93.00 117 TYR A O 1
ATOM 917 N N . GLN A 1 118 ? -8.937 5.239 0.014 1.00 92.25 118 GLN A N 1
ATOM 918 C CA . GLN A 1 118 ? -7.641 5.800 0.380 1.00 92.25 118 GLN A CA 1
ATOM 919 C C . GLN A 1 118 ? -7.852 7.141 1.086 1.00 92.25 118 GLN A C 1
ATOM 921 O O . GLN A 1 118 ? -8.455 8.053 0.529 1.00 92.25 118 GLN A O 1
ATOM 926 N N . LYS A 1 119 ? -7.311 7.279 2.292 1.00 89.38 119 LYS A N 1
ATOM 927 C CA . LYS A 1 119 ? -7.254 8.518 3.061 1.00 89.38 119 LYS A CA 1
ATOM 928 C C . LYS A 1 119 ? -5.882 9.156 2.870 1.00 89.38 119 LYS A C 1
ATOM 930 O O . LYS A 1 119 ? -4.864 8.573 3.242 1.00 89.38 119 LYS A O 1
ATOM 935 N N . VAL A 1 120 ? -5.860 10.353 2.292 1.00 84.25 120 VAL A N 1
ATOM 936 C CA . VAL A 1 120 ? -4.640 11.145 2.072 1.00 84.25 120 VAL A CA 1
ATOM 937 C C . VAL A 1 120 ? -4.677 12.425 2.898 1.00 84.25 120 VAL A C 1
ATOM 939 O O . VAL A 1 120 ? -5.755 12.965 3.139 1.00 84.25 120 VAL A O 1
ATOM 942 N N . ILE A 1 121 ? -3.510 12.917 3.313 1.00 83.00 121 ILE A N 1
ATOM 943 C CA . ILE A 1 121 ? -3.373 14.211 3.996 1.00 83.00 121 ILE A CA 1
ATOM 944 C C . ILE A 1 121 ? -3.149 15.309 2.966 1.00 83.00 121 ILE A C 1
ATOM 946 O O . ILE A 1 121 ? -2.325 15.158 2.063 1.00 83.00 121 ILE A O 1
ATOM 950 N N . ASN A 1 122 ? -3.834 16.436 3.137 1.00 81.94 122 ASN A N 1
ATOM 951 C CA . ASN A 1 122 ? -3.594 17.639 2.350 1.00 81.94 122 ASN A CA 1
ATOM 952 C C . ASN A 1 122 ? -2.505 18.484 3.030 1.00 81.94 122 ASN A C 1
ATOM 954 O O . ASN A 1 122 ? -2.799 19.342 3.866 1.00 81.94 122 ASN A O 1
ATOM 958 N N . TYR A 1 123 ? -1.241 18.240 2.688 1.00 72.81 123 TYR A N 1
ATOM 959 C CA . TYR A 1 123 ? -0.115 19.000 3.238 1.00 72.81 123 TYR A CA 1
ATOM 960 C C . TYR A 1 123 ? -0.184 20.495 2.840 1.00 72.81 123 TYR A C 1
ATOM 962 O O . TYR A 1 123 ? -0.553 20.786 1.701 1.00 72.81 123 TYR A O 1
ATOM 970 N N . PRO A 1 124 ? 0.177 21.451 3.728 1.00 77.44 124 PRO A N 1
ATOM 971 C CA . PRO A 1 124 ? 0.723 21.281 5.086 1.00 77.44 124 PRO A CA 1
ATOM 972 C C . PRO A 1 124 ? -0.315 21.066 6.196 1.00 77.44 124 PRO A C 1
ATOM 974 O O . PRO A 1 124 ? 0.064 20.875 7.350 1.00 77.44 124 PRO A O 1
ATOM 977 N N . THR A 1 125 ? -1.609 21.091 5.880 1.00 81.12 125 THR A N 1
ATOM 978 C CA . THR A 1 125 ? -2.677 20.913 6.876 1.00 81.12 125 THR A CA 1
ATOM 979 C C . THR A 1 125 ? -2.789 19.457 7.344 1.00 81.12 125 THR A C 1
ATOM 981 O O . THR A 1 125 ? -2.254 18.542 6.722 1.00 81.12 125 THR A O 1
ATOM 984 N N . THR A 1 126 ? -3.539 19.221 8.421 1.00 78.81 126 THR A N 1
ATOM 985 C CA . THR A 1 126 ? -3.949 17.874 8.862 1.00 78.81 126 THR A CA 1
ATOM 986 C C . THR A 1 126 ? -5.295 17.444 8.274 1.00 78.81 126 THR A C 1
ATOM 988 O O . THR A 1 126 ? -5.820 16.390 8.633 1.00 78.81 126 THR A O 1
ATOM 991 N N . SER A 1 127 ? -5.871 18.240 7.363 1.00 83.88 127 SER A N 1
ATOM 992 C CA . SER A 1 127 ? -7.113 17.861 6.691 1.00 83.88 127 SER A CA 1
ATOM 993 C C . SER A 1 127 ? -6.882 16.632 5.815 1.00 83.88 127 SER A C 1
ATOM 995 O O . SER A 1 127 ? -5.800 16.438 5.253 1.00 83.88 127 SER A O 1
ATOM 997 N N . THR A 1 128 ? -7.907 15.787 5.714 1.00 85.12 128 THR A N 1
ATOM 998 C CA . THR A 1 128 ? -7.817 14.540 4.954 1.00 85.12 128 THR A CA 1
ATOM 999 C C . THR A 1 128 ? -8.892 14.463 3.890 1.00 85.12 128 THR A C 1
ATOM 1001 O O . THR A 1 128 ? -10.013 14.923 4.098 1.00 85.12 128 THR A O 1
ATOM 1004 N N . THR A 1 129 ? -8.538 13.855 2.764 1.00 87.88 129 THR A N 1
ATOM 1005 C CA . THR A 1 129 ? -9.442 13.616 1.639 1.00 87.88 129 THR A CA 1
ATOM 1006 C C . THR A 1 129 ? -9.532 12.116 1.395 1.00 87.88 129 THR A C 1
ATOM 1008 O O . THR A 1 129 ? -8.524 11.410 1.483 1.00 87.88 129 THR A O 1
ATOM 1011 N N . LEU A 1 130 ? -10.733 11.630 1.078 1.00 88.94 130 LEU A N 1
ATOM 1012 C CA . LEU A 1 130 ? -10.928 10.264 0.605 1.00 88.94 130 LEU A CA 1
ATOM 1013 C C . LEU A 1 130 ? -10.830 10.240 -0.918 1.00 88.94 130 LEU A C 1
ATOM 1015 O O . LEU A 1 130 ? -11.517 11.003 -1.593 1.00 88.94 130 LEU A O 1
ATOM 1019 N N . ARG A 1 131 ? -9.976 9.368 -1.448 1.00 85.88 131 ARG A N 1
ATOM 1020 C CA . ARG A 1 131 ? -9.859 9.109 -2.881 1.00 85.88 131 ARG A CA 1
ATOM 1021 C C . ARG A 1 131 ? -10.523 7.781 -3.225 1.00 85.88 131 ARG A C 1
ATOM 1023 O O . ARG A 1 131 ? -10.360 6.790 -2.512 1.00 85.88 131 ARG A O 1
ATOM 1030 N N . ASP A 1 132 ? -11.252 7.784 -4.332 1.00 83.12 132 ASP A N 1
ATOM 1031 C CA . ASP A 1 132 ? -11.998 6.656 -4.902 1.00 83.12 132 ASP A CA 1
ATOM 1032 C C . ASP A 1 132 ? -11.308 6.049 -6.135 1.00 83.12 132 ASP A C 1
ATOM 1034 O O . ASP A 1 132 ? -11.722 5.016 -6.657 1.00 83.12 132 ASP A O 1
ATOM 1038 N N . ASN A 1 133 ? -10.196 6.641 -6.574 1.00 83.88 133 ASN A N 1
ATOM 1039 C CA . ASN A 1 133 ? -9.385 6.132 -7.675 1.00 83.88 133 ASN A CA 1
ATOM 1040 C C . ASN A 1 133 ? -8.551 4.889 -7.292 1.00 83.88 133 ASN A C 1
ATOM 1042 O O . ASN A 1 133 ? -7.770 4.378 -8.105 1.00 83.88 133 ASN A O 1
ATOM 1046 N N . ILE A 1 134 ? -8.715 4.416 -6.054 1.00 88.31 134 ILE A N 1
ATOM 1047 C CA . ILE A 1 134 ? -8.120 3.204 -5.513 1.00 88.31 134 ILE A CA 1
ATOM 1048 C C . ILE A 1 134 ? -9.216 2.222 -5.114 1.00 88.31 134 ILE A C 1
ATOM 1050 O O . ILE A 1 134 ? -10.165 2.570 -4.422 1.00 88.31 134 ILE A O 1
ATOM 1054 N N . THR A 1 135 ? -9.022 0.961 -5.485 1.00 91.56 135 THR A N 1
ATOM 1055 C CA . THR A 1 135 ? -9.809 -0.164 -4.980 1.00 91.56 135 THR A CA 1
ATOM 1056 C C . THR A 1 135 ? -8.884 -1.135 -4.258 1.00 91.56 135 THR A C 1
ATOM 1058 O O . THR A 1 135 ? -7.907 -1.604 -4.849 1.00 91.56 135 THR A O 1
ATOM 1061 N N . LEU A 1 136 ? -9.200 -1.456 -3.000 1.00 94.50 136 LEU A N 1
ATOM 1062 C CA .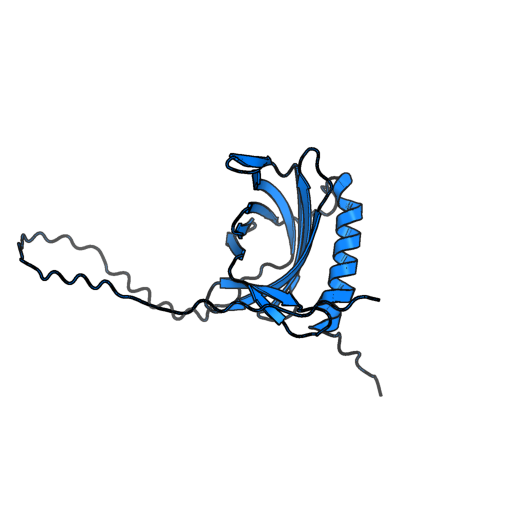 LEU A 1 136 ? -8.533 -2.500 -2.223 1.00 94.50 136 LEU A CA 1
ATOM 1063 C C . LEU A 1 136 ? -9.532 -3.620 -1.925 1.00 94.50 136 LEU A C 1
ATOM 1065 O O . LEU A 1 136 ? -10.542 -3.396 -1.264 1.00 94.50 136 LEU A O 1
ATOM 1069 N N . ILE A 1 137 ? -9.241 -4.821 -2.418 1.00 93.56 137 ILE A N 1
ATOM 1070 C CA . ILE A 1 137 ? -10.083 -6.007 -2.229 1.00 93.56 137 ILE A CA 1
ATOM 1071 C C . ILE A 1 137 ? -9.302 -7.024 -1.404 1.00 93.56 137 ILE A C 1
ATOM 1073 O O . ILE A 1 137 ? -8.165 -7.358 -1.751 1.00 93.56 137 ILE A O 1
ATOM 1077 N N . LYS A 1 138 ? -9.923 -7.518 -0.330 1.00 92.88 138 LYS A N 1
ATOM 1078 C CA . LYS A 1 138 ? -9.396 -8.595 0.510 1.00 92.88 138 LYS A CA 1
ATOM 1079 C C . LYS A 1 138 ? -10.083 -9.910 0.158 1.00 92.88 138 LYS A C 1
ATOM 1081 O O . LYS A 1 138 ? -11.295 -10.005 0.308 1.00 92.88 138 LYS A O 1
ATOM 1086 N N . ASN A 1 139 ? -9.290 -10.918 -0.202 1.00 92.50 139 ASN A N 1
ATOM 1087 C CA . ASN A 1 139 ? -9.736 -12.295 -0.415 1.00 92.50 139 ASN A CA 1
ATOM 1088 C C . ASN A 1 139 ? -8.823 -13.218 0.398 1.00 92.50 139 ASN A C 1
ATOM 1090 O O . ASN A 1 139 ? -7.672 -13.407 0.015 1.00 92.50 139 ASN A O 1
ATOM 1094 N N . ASP A 1 140 ? -9.301 -13.748 1.525 1.00 92.44 140 ASP A N 1
ATOM 1095 C CA . ASP A 1 140 ? -8.494 -14.559 2.450 1.00 92.44 140 ASP A CA 1
ATOM 1096 C C . ASP A 1 140 ? -7.167 -13.871 2.813 1.00 92.44 140 ASP A C 1
ATOM 1098 O O . ASP A 1 140 ? -7.174 -12.730 3.285 1.00 92.44 140 ASP A O 1
ATOM 1102 N N . ASP A 1 141 ? -6.034 -14.522 2.570 1.00 94.12 141 ASP A N 1
ATOM 1103 C CA . ASP A 1 141 ? -4.703 -13.965 2.812 1.00 94.12 141 ASP A CA 1
ATOM 1104 C C . ASP A 1 141 ? -4.224 -13.019 1.706 1.00 94.12 141 ASP A C 1
ATOM 1106 O O . ASP A 1 141 ? -3.116 -12.494 1.783 1.00 94.12 141 ASP A O 1
ATOM 1110 N N . PHE A 1 142 ? -5.020 -12.773 0.669 1.00 96.25 142 PHE A N 1
ATOM 1111 C CA . PHE A 1 142 ? -4.636 -11.924 -0.449 1.00 96.25 142 PHE A CA 1
ATOM 1112 C C . PHE A 1 142 ? -5.233 -10.523 -0.348 1.00 96.25 142 PHE A C 1
ATOM 1114 O O . PHE A 1 142 ? -6.405 -10.329 -0.015 1.00 96.25 142 PHE A O 1
ATOM 1121 N N . LEU A 1 143 ? -4.421 -9.543 -0.736 1.00 97.06 143 LEU A N 1
ATOM 1122 C CA . LEU A 1 143 ? -4.853 -8.176 -0.995 1.00 97.06 143 LEU A CA 1
ATOM 1123 C C . LEU A 1 143 ? -4.595 -7.833 -2.454 1.00 97.06 143 LEU A C 1
ATOM 1125 O O . LEU A 1 143 ? -3.491 -8.031 -2.958 1.00 97.06 143 LEU A O 1
ATOM 1129 N N . LYS A 1 144 ? -5.605 -7.279 -3.122 1.00 97.00 144 LYS A N 1
ATOM 1130 C CA . LYS A 1 144 ? -5.474 -6.706 -4.460 1.00 97.00 144 LYS A CA 1
ATOM 1131 C C . LYS A 1 144 ? -5.693 -5.204 -4.389 1.00 97.00 144 LYS A C 1
ATOM 1133 O O . LYS A 1 144 ? -6.794 -4.763 -4.070 1.00 97.00 144 LYS A O 1
ATOM 1138 N N . LEU A 1 145 ? -4.671 -4.442 -4.759 1.00 95.81 145 LEU A N 1
ATOM 1139 C CA . LEU A 1 145 ? -4.767 -3.008 -4.996 1.00 95.81 145 LEU A CA 1
ATOM 1140 C C . LEU A 1 145 ? -4.924 -2.753 -6.490 1.00 95.81 145 LEU A C 1
ATOM 1142 O O . LEU A 1 145 ? -4.190 -3.299 -7.312 1.00 95.81 145 LEU A O 1
ATOM 1146 N N . THR A 1 146 ? -5.876 -1.900 -6.844 1.00 94.81 146 THR A N 1
ATOM 1147 C CA . THR A 1 146 ? -5.971 -1.295 -8.172 1.00 94.81 146 THR A CA 1
ATOM 1148 C C . THR A 1 146 ? -5.949 0.214 -8.012 1.00 94.81 146 THR A C 1
ATOM 1150 O O . THR A 1 146 ? -6.818 0.758 -7.342 1.00 94.81 146 THR A O 1
ATOM 1153 N N . VAL A 1 147 ? -4.979 0.882 -8.631 1.00 91.31 147 VAL A N 1
ATOM 1154 C CA . VAL A 1 147 ? -4.904 2.345 -8.712 1.00 91.31 147 VAL A CA 1
ATOM 1155 C C . VAL A 1 147 ? -5.143 2.742 -10.158 1.00 91.31 147 VAL A C 1
ATOM 1157 O O . VAL A 1 147 ? -4.488 2.210 -11.056 1.00 91.31 147 VAL A O 1
ATOM 1160 N N . LYS A 1 148 ? -6.079 3.658 -10.393 1.00 90.19 148 LYS A N 1
ATOM 1161 C CA . LYS A 1 148 ? -6.352 4.216 -11.719 1.00 90.19 148 LYS A CA 1
ATOM 1162 C C . LYS A 1 148 ? -6.110 5.718 -11.699 1.00 90.19 148 LYS A C 1
ATOM 1164 O O . LYS A 1 148 ? -6.536 6.418 -10.784 1.00 90.19 148 LYS A O 1
ATOM 1169 N N . THR A 1 149 ? -5.431 6.214 -12.716 1.00 86.31 149 THR A N 1
ATOM 1170 C CA . THR A 1 149 ? -5.356 7.634 -13.055 1.00 86.31 149 THR A CA 1
ATOM 1171 C C . THR A 1 149 ? -5.722 7.785 -14.529 1.00 86.31 149 THR A C 1
ATOM 1173 O O . THR A 1 149 ? -5.957 6.792 -15.217 1.00 86.31 149 THR A O 1
ATOM 1176 N N . ILE A 1 150 ? -5.782 9.021 -15.025 1.00 85.56 150 ILE A N 1
ATOM 1177 C CA . ILE A 1 150 ? -6.095 9.295 -16.436 1.00 85.56 150 ILE A CA 1
ATOM 1178 C C . ILE A 1 150 ? -5.086 8.602 -17.371 1.00 85.56 150 ILE A C 1
ATOM 1180 O O . ILE A 1 150 ? -5.470 8.088 -18.415 1.00 85.56 150 ILE A O 1
ATOM 1184 N N . ASN A 1 151 ? -3.812 8.534 -16.964 1.00 87.50 151 ASN A N 1
ATOM 1185 C CA . ASN A 1 151 ? -2.709 8.078 -17.816 1.00 87.50 151 ASN A CA 1
ATOM 1186 C C . ASN A 1 151 ? -2.024 6.796 -17.336 1.00 87.50 151 ASN A C 1
ATOM 1188 O O . ASN A 1 151 ? -1.056 6.359 -17.957 1.00 87.50 151 ASN A O 1
ATOM 1192 N N . ALA A 1 152 ? -2.466 6.220 -16.217 1.00 88.12 152 ALA A N 1
ATOM 1193 C CA . ALA A 1 152 ? -1.820 5.050 -15.651 1.00 88.12 152 ALA A CA 1
ATOM 1194 C C . ALA A 1 152 ? -2.797 4.136 -14.915 1.00 88.12 152 ALA A C 1
ATOM 1196 O O . ALA A 1 152 ? -3.800 4.556 -14.332 1.00 88.12 152 ALA A O 1
ATOM 1197 N N . LYS A 1 153 ? -2.450 2.855 -14.895 1.00 92.19 153 LYS A N 1
ATOM 1198 C CA . LYS A 1 153 ? -3.127 1.836 -14.108 1.00 92.19 153 LYS A CA 1
ATOM 1199 C C . LYS A 1 153 ? -2.085 0.976 -13.423 1.00 92.19 153 LYS A C 1
ATOM 1201 O O . LYS A 1 153 ? -1.193 0.435 -14.064 1.00 92.19 153 LYS A O 1
ATOM 1206 N N . ARG A 1 154 ? -2.238 0.796 -12.118 1.00 92.94 154 ARG A N 1
ATOM 1207 C CA . ARG A 1 154 ? -1.420 -0.119 -11.327 1.00 92.94 154 ARG A CA 1
ATOM 1208 C C . ARG A 1 154 ? -2.308 -1.200 -10.749 1.00 92.94 154 ARG A C 1
ATOM 1210 O O . ARG A 1 154 ? -3.326 -0.884 -10.135 1.00 92.94 154 ARG A O 1
ATOM 1217 N N . ILE A 1 155 ? -1.931 -2.458 -10.933 1.00 95.94 155 ILE A N 1
ATOM 1218 C CA . ILE A 1 155 ? -2.558 -3.585 -10.242 1.00 95.94 155 ILE A CA 1
ATOM 1219 C C . ILE A 1 155 ? -1.460 -4.321 -9.498 1.00 95.94 155 ILE A C 1
ATOM 1221 O O . ILE A 1 155 ? -0.468 -4.708 -10.108 1.00 95.94 155 ILE A O 1
ATOM 1225 N N . ILE A 1 156 ? -1.647 -4.527 -8.200 1.00 97.31 156 ILE A N 1
ATOM 1226 C CA . ILE A 1 156 ? -0.732 -5.326 -7.388 1.00 97.31 156 ILE A CA 1
ATOM 1227 C C . ILE A 1 156 ? -1.546 -6.309 -6.571 1.00 97.31 156 ILE A C 1
ATOM 1229 O O . ILE A 1 156 ? -2.550 -5.934 -5.959 1.00 97.31 156 ILE A O 1
ATOM 1233 N N . ARG A 1 157 ? -1.116 -7.567 -6.561 1.00 97.69 157 ARG A N 1
ATOM 1234 C CA . ARG A 1 157 ? -1.620 -8.589 -5.657 1.00 97.69 157 ARG A CA 1
ATOM 1235 C C . ARG A 1 157 ? -0.509 -8.977 -4.697 1.00 97.69 157 ARG A C 1
ATOM 1237 O O . ARG A 1 157 ? 0.580 -9.360 -5.121 1.00 97.69 157 ARG A O 1
ATOM 1244 N N . TRP A 1 158 ? -0.814 -8.931 -3.410 1.00 96.88 158 TRP A N 1
ATOM 1245 C CA . TRP A 1 158 ? 0.058 -9.452 -2.371 1.00 96.88 158 TRP A CA 1
ATOM 1246 C C . TRP A 1 158 ? -0.614 -10.588 -1.609 1.00 96.88 158 TRP A C 1
ATOM 1248 O O . TRP A 1 158 ? -1.842 -10.668 -1.556 1.00 96.88 158 TRP A O 1
ATOM 1258 N N . LYS A 1 159 ? 0.204 -11.432 -0.983 1.00 95.69 159 LYS A N 1
ATOM 1259 C CA . LYS A 1 159 ? -0.203 -12.467 -0.032 1.00 95.69 159 LYS A CA 1
ATOM 1260 C C . LYS A 1 159 ? 0.348 -12.129 1.348 1.00 95.69 159 LYS A C 1
ATOM 1262 O O . LYS A 1 159 ? 1.506 -11.721 1.471 1.00 95.69 159 LYS A O 1
ATOM 1267 N N . LYS A 1 160 ? -0.473 -12.297 2.379 1.00 95.19 160 LYS A N 1
ATOM 1268 C CA . LYS A 1 160 ? -0.103 -12.094 3.775 1.00 95.19 160 LYS A CA 1
ATOM 1269 C C . LYS A 1 160 ? 1.051 -13.024 4.125 1.00 95.19 160 LYS A C 1
ATOM 1271 O O . LYS A 1 160 ? 1.084 -14.183 3.718 1.00 95.19 160 LYS A O 1
ATOM 1276 N N . SER A 1 161 ? 2.025 -12.488 4.837 1.00 89.31 161 SER A N 1
ATOM 1277 C CA . SER A 1 161 ? 3.256 -13.177 5.175 1.00 89.31 161 SER A CA 1
ATOM 1278 C C . SER A 1 161 ? 3.677 -12.797 6.586 1.00 89.31 161 SER A C 1
ATOM 1280 O O . SER A 1 161 ? 3.796 -11.616 6.916 1.00 89.31 161 SER A O 1
ATOM 1282 N N . ASN A 1 162 ? 3.937 -13.820 7.396 1.00 84.69 162 ASN A N 1
ATOM 1283 C CA . ASN A 1 162 ? 4.552 -13.673 8.716 1.00 84.69 162 ASN A CA 1
ATOM 1284 C C . ASN A 1 162 ? 6.080 -13.589 8.623 1.00 84.69 162 ASN A C 1
ATOM 1286 O O . ASN A 1 162 ? 6.754 -13.340 9.617 1.00 84.69 162 ASN A O 1
ATOM 1290 N N . ASP A 1 163 ? 6.624 -13.806 7.429 1.00 73.25 163 ASP A N 1
ATOM 1291 C CA . ASP A 1 163 ? 8.050 -13.873 7.210 1.00 73.25 163 ASP A CA 1
ATOM 1292 C C . ASP A 1 163 ? 8.605 -12.493 6.845 1.00 73.25 163 ASP A C 1
ATOM 1294 O O . ASP A 1 163 ? 8.210 -11.873 5.849 1.00 73.25 163 ASP A O 1
ATOM 1298 N N . LEU A 1 164 ? 9.502 -11.997 7.696 1.00 62.31 164 LEU A N 1
ATOM 1299 C CA . LEU A 1 164 ? 10.261 -10.765 7.493 1.00 62.31 164 LEU A CA 1
ATOM 1300 C C . LEU A 1 164 ? 11.560 -11.001 6.704 1.00 62.31 164 LEU A C 1
ATOM 1302 O O . LEU A 1 164 ? 12.144 -10.025 6.239 1.00 62.31 164 LEU A O 1
ATOM 1306 N N . GLN A 1 165 ? 12.003 -12.253 6.547 1.00 59.16 165 GLN A N 1
ATOM 1307 C CA . GLN A 1 165 ? 13.302 -12.604 5.970 1.00 59.16 165 GLN A CA 1
ATOM 1308 C C . GLN A 1 165 ? 13.276 -12.755 4.445 1.00 59.16 165 GLN A C 1
ATOM 1310 O O . GLN A 1 165 ? 14.256 -12.407 3.794 1.00 59.16 165 GLN A O 1
ATOM 1315 N N . ASN A 1 166 ? 12.150 -13.156 3.846 1.00 64.88 166 ASN A N 1
ATOM 1316 C CA . ASN A 1 166 ? 11.995 -13.262 2.384 1.00 64.88 166 ASN A CA 1
ATOM 1317 C C . ASN A 1 166 ? 11.760 -11.912 1.670 1.00 64.88 166 ASN A C 1
ATOM 1319 O O . ASN A 1 166 ? 10.977 -11.812 0.723 1.00 64.88 166 ASN A O 1
ATOM 1323 N N . LEU A 1 167 ? 12.406 -10.842 2.138 1.00 71.50 167 LEU A N 1
ATOM 1324 C CA . LEU A 1 167 ? 12.333 -9.530 1.506 1.00 71.50 167 LEU A CA 1
ATOM 1325 C C . LEU A 1 167 ? 13.444 -9.384 0.466 1.00 71.50 167 LEU A C 1
ATOM 1327 O O . LEU A 1 167 ? 14.619 -9.575 0.770 1.00 71.50 167 LEU A O 1
ATOM 1331 N N . HIS A 1 168 ? 13.084 -8.967 -0.747 1.00 77.38 168 HIS A N 1
ATOM 1332 C CA . HIS A 1 168 ? 14.072 -8.638 -1.768 1.00 77.38 168 HIS A CA 1
ATOM 1333 C C . HIS A 1 168 ? 15.011 -7.530 -1.254 1.00 77.38 168 HIS A C 1
ATOM 1335 O O . HIS A 1 168 ? 14.560 -6.436 -0.906 1.00 77.38 168 HIS A O 1
ATOM 1341 N N . ALA A 1 169 ? 16.318 -7.796 -1.189 1.00 81.81 169 ALA A N 1
ATOM 1342 C CA . ALA A 1 169 ? 17.271 -6.909 -0.512 1.00 81.81 169 ALA A CA 1
ATOM 1343 C C . ALA A 1 169 ? 17.254 -5.469 -1.060 1.00 81.81 169 ALA A C 1
ATOM 1345 O O . ALA A 1 169 ? 17.407 -4.513 -0.300 1.00 81.81 169 ALA A O 1
ATOM 1346 N N . SER A 1 170 ? 16.984 -5.304 -2.361 1.00 84.69 170 SER A N 1
ATOM 1347 C CA . SER A 1 170 ? 16.940 -3.990 -3.022 1.00 84.69 170 SER A CA 1
ATOM 1348 C C . SER A 1 170 ? 15.818 -3.064 -2.540 1.00 84.69 170 SER A C 1
ATOM 1350 O O . SER A 1 170 ? 15.916 -1.855 -2.742 1.00 84.69 170 SER A O 1
ATOM 1352 N N . ILE A 1 171 ? 14.757 -3.590 -1.913 1.00 91.12 171 ILE A N 1
ATOM 1353 C CA . ILE A 1 171 ? 13.615 -2.772 -1.476 1.00 91.12 171 ILE A CA 1
ATOM 1354 C C . ILE A 1 171 ? 13.639 -2.449 0.021 1.00 91.12 171 ILE A C 1
ATOM 1356 O O . ILE A 1 171 ? 12.864 -1.610 0.473 1.00 91.12 171 ILE A O 1
ATOM 1360 N N . LEU A 1 172 ? 14.529 -3.076 0.799 1.00 90.94 172 LEU A N 1
ATOM 1361 C CA . LEU A 1 172 ? 14.600 -2.870 2.248 1.00 90.94 172 LEU A CA 1
ATO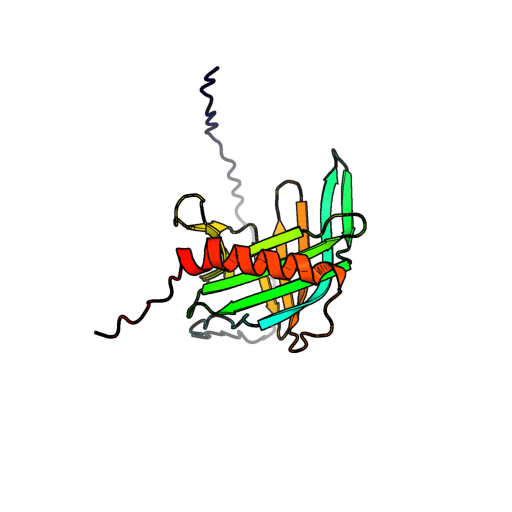M 1362 C C . LEU A 1 172 ? 14.939 -1.422 2.648 1.00 90.94 172 LEU A C 1
ATOM 1364 O O . LEU A 1 172 ? 14.282 -0.921 3.564 1.00 90.94 172 LEU A O 1
ATOM 1368 N N . PRO A 1 173 ? 15.914 -0.730 2.020 1.00 92.81 173 PRO A N 1
ATOM 1369 C CA . PRO A 1 173 ? 16.213 0.659 2.370 1.00 92.81 173 PRO A CA 1
ATOM 1370 C C . PRO A 1 173 ? 15.004 1.572 2.148 1.00 92.81 173 PRO A C 1
ATOM 1372 O O . PRO A 1 173 ? 14.556 2.222 3.090 1.00 92.81 173 PRO A O 1
ATOM 1375 N N . ALA A 1 174 ? 14.400 1.502 0.958 1.00 94.88 174 ALA A N 1
ATOM 1376 C CA . ALA A 1 174 ? 13.208 2.276 0.619 1.00 94.88 174 ALA A CA 1
ATOM 1377 C C . ALA A 1 174 ? 12.042 1.974 1.575 1.00 94.88 174 ALA A C 1
ATOM 1379 O O . ALA A 1 174 ? 11.349 2.878 2.023 1.00 94.88 174 ALA A O 1
ATOM 1380 N N . LEU A 1 175 ? 11.843 0.709 1.966 1.00 94.75 175 LEU A N 1
ATOM 1381 C CA . LEU A 1 175 ? 10.771 0.348 2.897 1.00 94.75 175 LEU A CA 1
ATOM 1382 C C . LEU A 1 175 ? 10.965 0.985 4.284 1.00 94.75 175 LEU A C 1
ATOM 1384 O O . LEU A 1 175 ? 9.987 1.375 4.925 1.00 94.75 175 LEU A O 1
ATOM 1388 N N . LYS A 1 176 ? 12.212 1.099 4.759 1.00 95.00 176 LYS A N 1
ATOM 1389 C CA . LYS A 1 176 ? 12.527 1.777 6.028 1.00 95.00 176 LYS A CA 1
ATOM 1390 C C . LYS A 1 176 ? 12.274 3.281 5.939 1.00 95.00 176 LYS A C 1
ATOM 1392 O O . LYS A 1 176 ? 11.734 3.850 6.888 1.00 95.00 176 LYS A O 1
ATOM 1397 N N . GLU A 1 177 ? 12.642 3.903 4.823 1.00 96.12 177 GLU A N 1
ATOM 1398 C CA . GLU A 1 177 ? 12.391 5.326 4.571 1.00 96.12 177 GLU A CA 1
ATOM 1399 C C . GLU A 1 177 ? 10.891 5.626 4.515 1.00 96.12 177 GLU A C 1
ATOM 1401 O O . GLU A 1 177 ? 10.415 6.516 5.218 1.00 96.12 177 GLU A O 1
ATOM 1406 N N . GLU A 1 178 ? 10.119 4.812 3.797 1.00 96.06 178 GLU A N 1
ATOM 1407 C CA . GLU A 1 178 ? 8.665 4.972 3.712 1.00 96.06 178 GLU A CA 1
ATOM 1408 C C . GLU A 1 178 ? 7.966 4.759 5.050 1.00 96.06 178 GLU A C 1
ATOM 1410 O O . GLU A 1 178 ? 7.023 5.477 5.382 1.00 96.06 178 GLU A O 1
ATOM 1415 N N . ARG A 1 179 ? 8.451 3.825 5.877 1.00 96.38 179 ARG A N 1
ATOM 1416 C CA . ARG A 1 179 ? 7.959 3.684 7.253 1.00 96.38 179 ARG A CA 1
ATOM 1417 C C . ARG A 1 179 ? 8.184 4.966 8.055 1.00 96.38 179 ARG A C 1
ATOM 1419 O O . ARG A 1 179 ? 7.302 5.366 8.814 1.00 96.38 179 ARG A O 1
ATOM 1426 N N . LYS A 1 180 ? 9.361 5.585 7.929 1.00 96.19 180 LYS A N 1
ATOM 1427 C CA . LYS A 1 180 ? 9.684 6.837 8.624 1.00 96.19 180 LYS A CA 1
ATOM 1428 C C . LYS A 1 180 ? 8.754 7.963 8.160 1.00 96.19 180 LYS A C 1
ATOM 1430 O O . LYS A 1 180 ? 8.107 8.584 8.998 1.00 96.19 180 LYS A O 1
ATOM 1435 N N . ALA A 1 181 ? 8.608 8.141 6.846 1.00 92.31 181 ALA A N 1
ATOM 1436 C CA . ALA A 1 181 ? 7.712 9.138 6.264 1.00 92.31 181 ALA A CA 1
ATOM 1437 C C . ALA A 1 181 ? 6.248 8.923 6.688 1.00 92.31 181 ALA A C 1
ATOM 1439 O O . ALA A 1 181 ? 5.572 9.871 7.083 1.00 92.31 181 ALA A O 1
ATOM 1440 N N . TYR A 1 182 ? 5.770 7.676 6.693 1.00 94.12 182 TYR A N 1
ATOM 1441 C CA . TYR A 1 182 ? 4.447 7.313 7.205 1.00 94.12 182 TYR A CA 1
ATOM 1442 C C . TYR A 1 182 ? 4.232 7.768 8.655 1.00 94.12 182 TYR A C 1
ATOM 1444 O O . TYR A 1 182 ? 3.191 8.348 8.966 1.00 94.12 182 TYR A O 1
ATOM 1452 N N . ILE A 1 183 ? 5.194 7.518 9.546 1.00 93.06 183 ILE A N 1
ATOM 1453 C CA . ILE A 1 183 ? 5.068 7.888 10.960 1.00 93.06 183 ILE A CA 1
ATOM 1454 C C . ILE A 1 183 ? 5.006 9.413 11.106 1.00 93.06 183 ILE A C 1
ATOM 1456 O O . ILE A 1 183 ? 4.019 9.929 11.632 1.00 93.06 183 ILE A O 1
ATOM 1460 N N . GLU A 1 184 ? 6.007 10.112 10.568 1.00 90.50 184 GLU A N 1
ATOM 1461 C CA . GLU A 1 184 ? 6.208 11.557 10.752 1.00 90.50 184 GLU A CA 1
ATOM 1462 C C . GLU A 1 184 ? 5.141 12.402 10.039 1.00 90.50 184 GLU A C 1
ATOM 1464 O O . GLU A 1 184 ? 4.701 13.447 10.526 1.00 90.50 184 GLU A O 1
ATOM 1469 N N . LEU A 1 185 ? 4.723 11.973 8.846 1.00 87.81 185 LEU A N 1
ATOM 1470 C CA . LEU A 1 185 ? 3.863 12.776 7.982 1.00 87.81 185 LEU A CA 1
ATOM 1471 C C . LEU A 1 185 ? 2.403 12.348 8.029 1.00 87.81 185 LEU A C 1
ATOM 1473 O O . LEU A 1 185 ? 1.556 13.164 7.666 1.00 87.81 185 LEU A O 1
ATOM 1477 N N . PHE A 1 186 ? 2.098 11.123 8.473 1.00 88.38 186 PHE A N 1
ATOM 1478 C CA . PHE A 1 186 ? 0.730 10.607 8.500 1.00 88.38 186 PHE A CA 1
ATOM 1479 C C . PHE A 1 186 ? 0.243 10.196 9.883 1.00 88.38 186 PHE A C 1
ATOM 1481 O O . PHE A 1 186 ? -0.719 10.780 10.391 1.00 88.38 186 PHE A O 1
ATOM 1488 N N . LYS A 1 187 ? 0.882 9.190 10.485 1.00 89.31 187 LYS A N 1
ATOM 1489 C CA . LYS A 1 187 ? 0.381 8.548 11.702 1.00 89.31 187 LYS A CA 1
ATOM 1490 C C . LYS A 1 187 ? 0.282 9.539 12.854 1.00 89.31 187 LYS A C 1
ATOM 1492 O O . LYS A 1 187 ? -0.799 9.704 13.401 1.00 89.31 187 LYS A O 1
ATOM 1497 N N . GLU A 1 188 ? 1.366 10.242 13.165 1.00 87.25 188 GLU A N 1
ATOM 1498 C CA . GLU A 1 188 ? 1.412 11.169 14.303 1.00 87.25 188 GLU A CA 1
ATOM 1499 C C . GLU A 1 188 ? 0.505 12.390 14.112 1.00 87.25 188 GLU A C 1
ATOM 1501 O O . GLU A 1 188 ? -0.018 12.933 15.081 1.00 87.25 188 GLU A O 1
ATOM 1506 N N . LYS A 1 189 ? 0.264 12.797 12.860 1.00 82.31 189 LYS A N 1
ATOM 1507 C CA . LYS A 1 189 ? -0.575 13.960 12.546 1.00 82.31 189 LYS A CA 1
ATOM 1508 C C . LYS A 1 189 ? -2.071 13.684 12.642 1.00 82.31 189 LYS A C 1
ATOM 1510 O O . LYS A 1 189 ? -2.817 14.575 13.038 1.00 82.31 189 LYS A O 1
ATOM 1515 N N . ILE A 1 190 ? -2.522 12.497 12.229 1.00 81.06 190 ILE A N 1
ATOM 1516 C CA . ILE A 1 190 ? -3.955 12.148 12.240 1.00 81.06 190 ILE A CA 1
ATOM 1517 C C . ILE A 1 190 ? -4.329 11.367 13.502 1.00 81.06 190 ILE A C 1
ATOM 1519 O O . ILE A 1 190 ? -5.432 11.529 14.018 1.00 81.06 190 ILE A O 1
ATOM 1523 N N . PHE A 1 191 ? -3.426 10.524 13.993 1.00 78.62 191 PHE A N 1
ATOM 1524 C CA . PHE A 1 191 ? -3.640 9.635 15.131 1.00 78.62 191 PHE A CA 1
ATOM 1525 C C . PHE A 1 191 ? -2.520 9.842 16.159 1.00 78.62 191 PHE A C 1
ATOM 1527 O O . PHE A 1 191 ? -1.707 8.936 16.373 1.00 78.62 191 PHE A O 1
ATOM 1534 N N . PRO A 1 192 ? -2.431 11.040 16.770 1.00 72.12 192 PRO A N 1
ATOM 1535 C CA . PRO A 1 192 ? -1.408 11.314 17.764 1.00 72.12 192 PRO A CA 1
ATOM 1536 C C . PRO A 1 192 ? -1.552 10.322 18.916 1.00 72.12 192 PRO A C 1
ATOM 1538 O O . PRO A 1 192 ? -2.648 10.112 19.445 1.00 72.12 192 PRO A O 1
ATOM 1541 N N . VAL A 1 193 ? -0.438 9.706 19.307 1.00 68.25 193 VAL A N 1
ATOM 1542 C CA . VAL A 1 193 ? -0.402 8.904 20.527 1.00 68.25 193 VAL A CA 1
ATOM 1543 C C . VAL A 1 193 ? -0.707 9.864 21.669 1.00 68.25 193 VAL A C 1
ATOM 1545 O O . VAL A 1 193 ? 0.039 10.815 21.899 1.00 68.25 193 VAL A O 1
ATOM 1548 N N . GLN A 1 194 ? -1.826 9.652 22.361 1.00 54.59 194 GLN A N 1
ATOM 1549 C CA . GLN A 1 194 ? -2.090 10.372 23.598 1.00 54.59 194 GLN A CA 1
ATOM 1550 C C . GLN A 1 194 ? -0.991 9.959 24.573 1.00 54.59 194 GLN A C 1
ATOM 1552 O O . GLN A 1 194 ? -1.020 8.857 25.122 1.00 54.59 194 GLN A O 1
ATOM 1557 N N . HIS A 1 195 ? 0.020 10.808 24.754 1.00 45.75 195 HIS A N 1
ATOM 1558 C CA . HIS A 1 195 ? 0.922 10.657 25.880 1.00 45.75 195 HIS A CA 1
ATOM 1559 C C . HIS A 1 195 ? 0.058 10.804 27.128 1.00 45.75 195 HIS A C 1
ATOM 1561 O O . HIS A 1 195 ? -0.392 11.906 27.448 1.00 45.75 195 HIS A O 1
ATOM 1567 N N . LEU A 1 196 ? -0.208 9.680 27.797 1.00 42.06 196 LEU A N 1
ATOM 1568 C CA . LEU A 1 196 ? -0.702 9.674 29.163 1.00 42.06 196 LEU A CA 1
ATOM 1569 C C . LEU A 1 196 ? 0.290 10.507 29.969 1.00 42.06 196 LEU A C 1
ATOM 1571 O O . LEU A 1 196 ? 1.389 10.063 30.298 1.00 42.06 196 LEU A O 1
ATOM 1575 N N . THR A 1 197 ? -0.079 11.756 30.220 1.00 39.62 197 THR A N 1
ATOM 1576 C CA . THR A 1 197 ? 0.564 12.576 31.229 1.00 39.62 197 THR A CA 1
ATOM 1577 C C . THR A 1 197 ? 0.152 11.934 32.540 1.00 39.62 197 THR A C 1
ATOM 1579 O O . THR A 1 197 ? -0.951 12.160 33.028 1.00 39.62 197 THR A O 1
ATOM 1582 N N . MET A 1 198 ? 1.004 11.050 33.063 1.00 42.94 198 MET A N 1
ATOM 1583 C CA . MET A 1 198 ? 0.934 10.677 34.469 1.00 42.94 198 MET A CA 1
ATOM 1584 C C . MET A 1 198 ? 1.153 11.973 35.255 1.00 42.94 198 MET A C 1
ATOM 1586 O O . MET A 1 198 ? 2.256 12.520 35.254 1.00 42.94 198 MET A O 1
ATOM 1590 N N . ARG A 1 199 ? 0.058 12.517 35.789 1.00 40.75 199 ARG A N 1
ATOM 1591 C CA . ARG A 1 199 ? 0.075 13.512 36.859 1.00 40.75 199 ARG A CA 1
ATOM 1592 C C . ARG A 1 199 ? 0.114 12.786 38.190 1.00 40.75 199 ARG A C 1
ATOM 1594 O O . ARG A 1 199 ? -0.553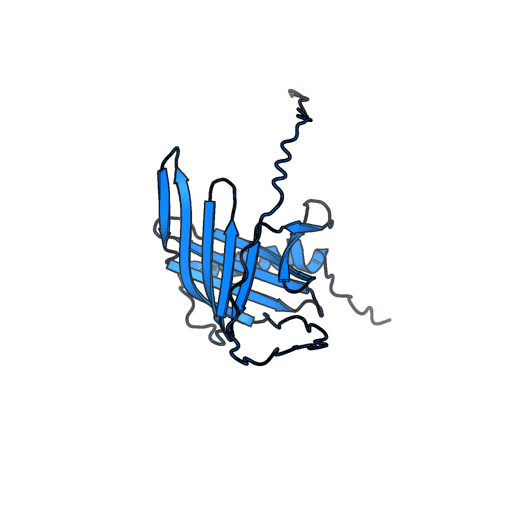 11.731 38.278 1.00 40.75 199 ARG A O 1
#

pLDDT: mean 76.2, std 24.25, range [28.91, 97.69]

Radius of gyration: 23.37 Å; chains: 1; bounding box: 63×62×65 Å